Protein AF-A0A813FXG0-F1 (afdb_monomer_lite)

Foldseek 3Di:
DWDKQKWKAKFAPVQVVVCVVVQKDFQCLVPPGQWDWTARDPVVNLLVCLLALALQSLCLQPFKGKIKMKIKMDTPVLVVVCVVVVQWDADVVNPTITGGGMDRNDPPPDPPHHIDIDIDIDIRGRCHLVSSCCSHLNDFPDQFAQAPQPRDTGHTWGFDDVVVVRGTHGSVVVSVVSSVQHHNGSPDPDDPVPPPPPRPDDDDD

pLDDT: mean 87.37, std 15.87, range [34.59, 98.19]

Radius of gyration: 19.85 Å; chains: 1; bounding box: 45×32×69 Å

Sequence (205 aa):
MAEILHCYVALNQADAEFIDGSGVLDPQLFGSRCHVPLDQSPEAAIERSLHDKTTTAVQAATDTTNWRLLKVTLSSEQVSRAFQSGYLHWSSGMKNLEWWGKLQLRSEGAPGLLLTTEWIQHPLNALGLSAWGNSILGAVSNDSGTCGGCQEKAVPVWQSGAEFAKEEYCAKCWNQFFMQCSKRSLHENTWDGASAQAVSSEGGA

Organism: Polarella glacialis (NCBI:txid89957)

Structure (mmCIF, N/CA/C/O backbone):
data_AF-A0A813FXG0-F1
#
_entry.id   AF-A0A813FXG0-F1
#
loop_
_atom_site.group_PDB
_atom_site.id
_atom_site.type_symbol
_atom_site.label_atom_id
_atom_site.label_alt_id
_atom_site.label_comp_id
_atom_site.label_asym_id
_atom_site.label_entity_id
_atom_site.label_seq_id
_atom_site.pdbx_PDB_ins_code
_atom_site.Cartn_x
_atom_site.Cartn_y
_atom_site.Cartn_z
_atom_site.occupancy
_atom_site.B_iso_or_equiv
_atom_site.auth_seq_id
_atom_site.auth_comp_id
_atom_site.auth_asym_id
_atom_site.auth_atom_id
_atom_site.pdbx_PDB_model_num
ATOM 1 N N . MET A 1 1 ? -4.912 14.211 30.316 1.00 51.28 1 MET A N 1
ATOM 2 C CA . MET A 1 1 ? -5.465 14.211 28.945 1.00 51.28 1 MET A CA 1
ATOM 3 C C . MET A 1 1 ? -5.499 12.761 28.504 1.00 51.28 1 MET A C 1
ATOM 5 O O . MET A 1 1 ? -4.519 12.080 28.766 1.00 51.28 1 MET A O 1
ATOM 9 N N . ALA A 1 2 ? -6.616 12.257 27.977 1.00 59.25 2 ALA A N 1
ATOM 10 C CA . ALA A 1 2 ? -6.654 10.880 27.486 1.00 59.25 2 ALA A CA 1
ATOM 11 C C . ALA A 1 2 ? -5.820 10.803 26.201 1.00 59.25 2 ALA A C 1
ATOM 13 O O . ALA A 1 2 ? -6.067 11.576 25.277 1.00 59.25 2 ALA A O 1
ATOM 14 N N . GLU A 1 3 ? -4.820 9.927 26.164 1.00 85.00 3 GLU A N 1
ATOM 15 C CA . GLU A 1 3 ? -4.012 9.721 24.964 1.00 85.00 3 GLU A CA 1
ATOM 16 C C . GLU A 1 3 ? -4.811 8.883 23.966 1.00 85.00 3 GLU A C 1
ATOM 18 O O . GLU A 1 3 ? -5.335 7.815 24.299 1.00 85.00 3 GLU A O 1
ATOM 23 N N . ILE A 1 4 ? -4.938 9.398 22.747 1.00 93.62 4 ILE A N 1
ATOM 24 C CA . ILE A 1 4 ? -5.655 8.753 21.654 1.00 93.62 4 ILE A CA 1
ATOM 25 C C . ILE A 1 4 ? -4.623 8.286 20.635 1.00 93.62 4 ILE A C 1
ATOM 27 O O . ILE A 1 4 ? -3.757 9.056 20.222 1.00 93.62 4 ILE A O 1
ATOM 31 N N . LEU A 1 5 ? -4.738 7.030 20.222 1.00 94.19 5 LEU A N 1
ATOM 32 C CA . LEU A 1 5 ? -3.952 6.456 19.146 1.00 94.19 5 LEU A CA 1
ATOM 33 C C . LEU A 1 5 ? -4.762 6.512 17.848 1.00 94.19 5 LEU A C 1
ATOM 35 O O . LEU A 1 5 ? -5.887 6.011 17.789 1.00 94.19 5 LEU A O 1
ATOM 39 N N . HIS A 1 6 ? -4.172 7.104 16.812 1.00 95.88 6 HIS A N 1
ATOM 40 C CA . HIS A 1 6 ? -4.705 7.077 15.455 1.00 95.88 6 HIS A CA 1
ATOM 41 C C . HIS A 1 6 ? -3.878 6.128 14.596 1.00 95.88 6 HIS A C 1
ATOM 43 O O . HIS A 1 6 ? -2.653 6.231 14.550 1.00 95.88 6 HIS A O 1
ATOM 49 N N . CYS A 1 7 ? -4.570 5.229 13.908 1.00 96.81 7 CYS A N 1
ATOM 50 C CA . CYS A 1 7 ? -3.991 4.294 12.961 1.00 96.81 7 CYS A CA 1
ATOM 51 C C . CYS A 1 7 ? -4.695 4.411 11.611 1.00 96.81 7 CYS A C 1
ATOM 53 O O . CYS A 1 7 ? -5.868 4.780 11.557 1.00 96.81 7 CYS A O 1
ATOM 55 N N . TYR A 1 8 ? -3.996 4.072 10.535 1.00 97.81 8 TYR A N 1
ATOM 56 C CA . TYR A 1 8 ? -4.475 4.228 9.169 1.00 97.81 8 TYR A CA 1
ATOM 57 C C . TYR A 1 8 ? -4.228 2.959 8.358 1.00 97.81 8 TYR A C 1
ATOM 59 O O . TYR A 1 8 ? -3.210 2.289 8.526 1.00 97.81 8 TYR A O 1
ATOM 67 N N . VAL A 1 9 ? -5.161 2.665 7.456 1.00 97.56 9 VAL A N 1
ATOM 68 C CA . VAL A 1 9 ? -5.026 1.649 6.406 1.00 97.56 9 VAL A CA 1
ATOM 69 C C . VAL A 1 9 ? -5.414 2.298 5.087 1.00 97.56 9 VAL A C 1
ATOM 71 O O . VAL A 1 9 ? -6.508 2.852 4.996 1.00 97.56 9 VAL A O 1
ATOM 74 N N . ALA A 1 10 ? -4.549 2.252 4.075 1.00 97.75 10 ALA A N 1
ATOM 75 C CA . ALA A 1 10 ? -4.858 2.798 2.757 1.00 97.75 10 ALA A CA 1
ATOM 76 C C . ALA A 1 10 ? -5.351 1.702 1.817 1.00 97.75 10 ALA A C 1
ATOM 78 O O . ALA A 1 10 ? -4.762 0.628 1.719 1.00 97.75 10 ALA A O 1
ATOM 79 N N . LEU A 1 11 ? -6.447 1.975 1.124 1.00 97.00 11 LEU A N 1
ATOM 80 C CA . LEU A 1 11 ? -7.110 1.043 0.221 1.00 97.00 11 LEU A CA 1
ATOM 81 C C . LEU A 1 11 ? -7.514 1.786 -1.055 1.00 97.00 11 LEU A C 1
ATOM 83 O O . LEU A 1 11 ? -7.679 3.010 -1.050 1.00 97.00 11 LEU A O 1
ATOM 87 N N . ASN A 1 12 ? -7.706 1.055 -2.152 1.00 96.31 12 ASN A N 1
ATOM 88 C CA . ASN A 1 12 ? -8.404 1.616 -3.309 1.00 96.31 12 ASN A CA 1
ATOM 89 C C . ASN A 1 12 ? -9.918 1.726 -3.025 1.00 96.31 12 ASN A C 1
ATOM 91 O O . ASN A 1 12 ? -10.426 1.248 -2.007 1.00 96.31 12 ASN A O 1
ATOM 95 N N . GLN A 1 13 ? -10.648 2.370 -3.938 1.00 95.69 13 GLN A N 1
ATOM 96 C CA . GLN A 1 13 ? -12.088 2.592 -3.791 1.00 95.69 13 GLN A CA 1
ATOM 97 C C . GLN A 1 13 ? -12.887 1.285 -3.674 1.00 95.69 13 GLN A C 1
ATOM 99 O O . GLN A 1 13 ? -13.749 1.188 -2.804 1.00 95.69 13 GLN A O 1
ATOM 104 N N . ALA A 1 14 ? -12.590 0.290 -4.515 1.00 95.31 14 ALA A N 1
ATOM 105 C CA . ALA A 1 14 ? -13.335 -0.965 -4.554 1.00 95.31 14 ALA A CA 1
ATOM 106 C C . ALA A 1 14 ? -13.176 -1.762 -3.249 1.00 95.31 14 ALA A C 1
ATOM 108 O O . ALA A 1 14 ? -14.154 -2.271 -2.706 1.00 95.31 14 ALA A O 1
ATOM 109 N N . ASP A 1 15 ? -11.956 -1.837 -2.712 1.00 96.00 15 ASP A N 1
ATOM 110 C CA . ASP A 1 15 ? -11.692 -2.476 -1.422 1.00 96.00 15 ASP A CA 1
ATOM 111 C C . ASP A 1 15 ? -12.393 -1.747 -0.274 1.00 96.00 15 ASP A C 1
ATOM 113 O O . ASP A 1 15 ? -13.013 -2.387 0.574 1.00 96.00 15 ASP A O 1
ATOM 117 N N . ALA A 1 16 ? -12.350 -0.413 -0.256 1.00 96.56 16 ALA A N 1
ATOM 118 C CA . ALA A 1 16 ? -13.019 0.368 0.779 1.00 96.56 16 ALA A CA 1
ATOM 119 C C . ALA A 1 16 ? -14.543 0.171 0.773 1.00 96.56 16 ALA A C 1
ATOM 121 O 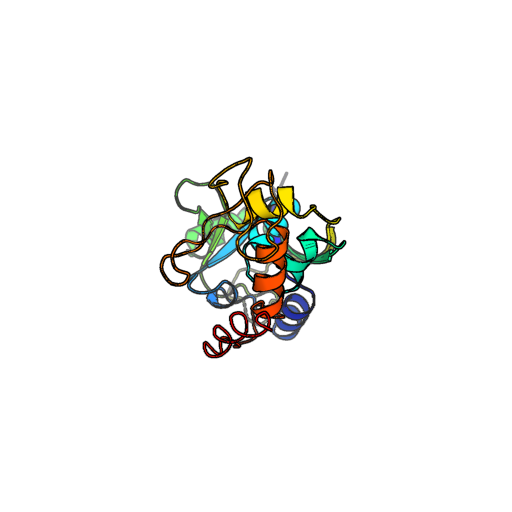O . ALA A 1 16 ? -15.137 0.032 1.838 1.00 96.56 16 ALA A O 1
ATOM 122 N N . GLU A 1 17 ? -15.174 0.113 -0.403 1.00 95.69 17 GLU A N 1
ATOM 123 C CA . GLU A 1 17 ? -16.609 -0.174 -0.535 1.00 95.69 17 GLU A CA 1
ATOM 124 C C . GLU A 1 17 ? -16.959 -1.592 -0.066 1.00 95.69 17 GLU A C 1
ATOM 126 O O . GLU A 1 17 ? -17.935 -1.779 0.662 1.00 95.69 17 GLU A O 1
ATOM 131 N N . PHE A 1 18 ? -16.142 -2.588 -0.421 1.00 95.06 18 PHE A N 1
ATOM 132 C CA . PHE A 1 18 ? -16.318 -3.969 0.035 1.00 95.06 18 PHE A CA 1
ATOM 133 C C . PHE A 1 18 ? -16.203 -4.092 1.566 1.00 95.06 18 PHE A C 1
ATOM 135 O O . PHE A 1 18 ? -17.028 -4.736 2.226 1.00 95.06 18 PHE A O 1
ATOM 142 N N . ILE A 1 19 ? -15.194 -3.445 2.150 1.00 95.19 19 ILE A N 1
ATOM 143 C CA . ILE A 1 19 ? -14.949 -3.451 3.595 1.00 95.19 19 ILE A CA 1
ATOM 144 C C . ILE A 1 19 ? -16.044 -2.680 4.337 1.00 95.19 19 ILE A C 1
ATOM 146 O O . ILE A 1 19 ? -16.527 -3.150 5.365 1.00 95.19 19 ILE A O 1
ATOM 150 N N . ASP A 1 20 ? -16.485 -1.532 3.818 1.00 93.88 20 ASP A N 1
ATOM 151 C CA . ASP A 1 20 ? -17.589 -0.784 4.420 1.00 93.88 20 ASP A CA 1
ATOM 152 C C . ASP A 1 20 ? -18.901 -1.579 4.356 1.00 93.88 20 ASP A C 1
ATOM 154 O O . ASP A 1 20 ? -19.617 -1.676 5.351 1.00 93.88 20 ASP A O 1
ATOM 158 N N . GLY A 1 21 ? -19.187 -2.240 3.232 1.00 92.50 21 GLY A N 1
ATOM 159 C CA . GLY A 1 21 ? -20.364 -3.097 3.087 1.00 92.50 21 GLY A CA 1
ATOM 160 C C . GLY A 1 21 ? -20.380 -4.275 4.067 1.00 92.50 21 GLY A C 1
ATOM 161 O O . GLY A 1 21 ? -21.417 -4.564 4.664 1.00 92.50 21 GLY A O 1
ATOM 162 N N . SER A 1 22 ? -19.234 -4.932 4.267 1.00 92.31 22 SER A N 1
ATOM 163 C CA . SER A 1 22 ? -19.109 -6.071 5.189 1.00 92.31 22 SER A CA 1
ATOM 164 C C . SER A 1 22 ? -18.964 -5.666 6.660 1.00 92.31 22 SER A C 1
ATOM 166 O O . SER A 1 22 ? -19.278 -6.460 7.546 1.00 92.31 22 SER A O 1
ATOM 168 N N . GLY A 1 23 ? -18.483 -4.451 6.938 1.00 92.75 23 GLY A N 1
ATOM 169 C CA . GLY A 1 23 ? -18.161 -3.980 8.285 1.00 92.75 23 GLY A CA 1
ATOM 170 C C . GLY A 1 23 ? -16.956 -4.682 8.920 1.00 92.75 23 GLY A C 1
ATOM 171 O O . GLY A 1 23 ? -16.749 -4.548 10.129 1.00 92.75 23 GLY A O 1
ATOM 172 N N . VAL A 1 24 ? -16.172 -5.434 8.141 1.00 92.81 24 VAL A N 1
ATOM 173 C CA . VAL A 1 24 ? -15.050 -6.241 8.631 1.00 92.81 24 VAL A CA 1
ATOM 174 C C . VAL A 1 24 ? -13.841 -6.068 7.726 1.00 92.81 24 VAL A C 1
ATOM 176 O O . VAL A 1 24 ? -13.912 -6.296 6.523 1.00 92.81 24 VAL A O 1
ATOM 179 N N . LEU A 1 25 ? -12.700 -5.741 8.327 1.00 94.25 25 LEU A N 1
ATOM 180 C CA . LEU A 1 25 ? -11.409 -5.763 7.655 1.00 94.25 25 LEU A CA 1
ATOM 181 C C . LEU A 1 25 ? -10.665 -7.055 8.024 1.00 94.25 25 LEU A C 1
ATOM 183 O O . LEU A 1 25 ? -10.200 -7.235 9.151 1.00 94.25 25 LEU A O 1
ATOM 187 N N . ASP A 1 26 ? -10.616 -7.987 7.072 1.00 93.12 26 ASP A N 1
ATOM 188 C CA . ASP A 1 26 ? -9.990 -9.300 7.238 1.00 93.12 26 ASP A CA 1
ATOM 189 C C . ASP A 1 26 ? -8.492 -9.241 6.878 1.00 93.12 26 ASP A C 1
ATOM 191 O O . ASP A 1 26 ? -8.161 -8.797 5.775 1.00 93.12 26 ASP A O 1
ATOM 195 N N . PRO A 1 27 ? -7.576 -9.709 7.750 1.00 93.19 27 PRO A N 1
ATOM 196 C CA . PRO A 1 27 ? -6.152 -9.821 7.437 1.00 93.19 27 PRO A CA 1
ATOM 197 C C . PRO A 1 27 ? -5.827 -10.507 6.110 1.00 93.19 27 PRO A C 1
ATOM 199 O O . PRO A 1 27 ? -4.844 -10.145 5.465 1.00 93.19 27 PRO A O 1
ATOM 202 N N . GLN A 1 28 ? -6.650 -11.474 5.689 1.00 91.44 28 GLN A N 1
ATOM 203 C CA . GLN A 1 28 ? -6.428 -12.231 4.454 1.00 91.44 28 GLN A CA 1
ATOM 204 C C . GLN A 1 28 ? -6.478 -11.360 3.189 1.00 91.44 28 GLN A C 1
ATOM 206 O O . GLN A 1 28 ? -5.944 -11.759 2.156 1.00 91.44 28 GLN A O 1
ATOM 211 N N . LEU A 1 29 ? -7.062 -10.157 3.261 1.00 90.25 29 LEU A N 1
ATOM 212 C CA . LEU A 1 29 ? -7.025 -9.192 2.157 1.00 90.25 29 LEU A CA 1
ATOM 213 C C . LEU A 1 29 ? -5.596 -8.730 1.842 1.00 90.25 29 LEU A C 1
ATOM 215 O O . LEU A 1 29 ? -5.282 -8.436 0.694 1.00 90.25 29 LEU A O 1
ATOM 219 N N . PHE A 1 30 ? -4.696 -8.737 2.826 1.00 89.62 30 PHE A N 1
ATOM 220 C CA . PHE A 1 30 ? -3.301 -8.323 2.657 1.00 89.62 30 PHE A CA 1
ATOM 221 C C . PHE A 1 30 ? -2.384 -9.501 2.274 1.00 89.62 30 PHE A C 1
ATOM 223 O O . PHE A 1 30 ? -1.199 -9.529 2.619 1.00 89.62 30 PHE A O 1
ATOM 230 N N . GLY A 1 31 ? -2.936 -10.498 1.574 1.00 83.88 31 GLY A N 1
ATOM 231 C CA . GLY A 1 31 ? -2.230 -11.687 1.101 1.00 83.88 31 GLY A CA 1
ATOM 232 C C . GLY A 1 31 ? -2.052 -12.744 2.191 1.00 83.88 31 GLY A C 1
ATOM 233 O O . GLY A 1 31 ? -2.969 -13.053 2.943 1.00 83.88 31 GLY A O 1
ATOM 234 N N . SER A 1 32 ? -0.854 -13.320 2.300 1.00 77.69 32 SER A N 1
ATOM 235 C CA . SER A 1 32 ? -0.545 -14.354 3.300 1.00 77.69 32 SER A CA 1
ATOM 236 C C . SER A 1 32 ? -0.345 -13.804 4.721 1.00 77.69 32 SER A C 1
ATOM 238 O O . SER A 1 32 ? 0.264 -14.473 5.557 1.00 77.69 32 SER A O 1
ATOM 240 N N . ARG A 1 33 ? -0.777 -12.567 4.995 1.00 81.94 33 ARG A N 1
ATOM 241 C CA . ARG A 1 33 ? -0.632 -11.938 6.310 1.00 81.94 33 ARG A CA 1
ATOM 242 C C . ARG A 1 33 ? -1.696 -12.460 7.270 1.00 81.94 33 ARG A C 1
ATOM 244 O O . ARG A 1 33 ? -2.837 -12.721 6.906 1.00 81.94 33 ARG A O 1
ATOM 251 N N . CYS A 1 34 ? -1.305 -12.580 8.531 1.00 88.25 34 CYS A N 1
ATOM 252 C CA . CYS A 1 34 ? -2.180 -12.935 9.649 1.00 88.25 34 CYS A CA 1
ATOM 253 C C . CYS A 1 34 ? -2.667 -11.709 10.441 1.00 88.25 34 CYS A C 1
ATOM 255 O O . CYS A 1 34 ? -3.364 -11.863 11.446 1.00 88.25 34 CYS A O 1
ATOM 257 N N . HIS A 1 35 ? -2.324 -10.500 9.986 1.00 93.62 35 HIS A N 1
ATOM 258 C CA . HIS A 1 35 ? -2.704 -9.236 10.609 1.00 93.62 35 HIS A CA 1
ATOM 259 C C . HIS A 1 35 ? -3.126 -8.170 9.585 1.00 93.62 35 HIS A C 1
ATOM 261 O O . HIS A 1 35 ? -2.706 -8.191 8.427 1.00 93.62 35 HIS A O 1
ATOM 267 N N . VAL A 1 36 ? -3.914 -7.202 10.051 1.00 95.19 36 VAL A N 1
ATOM 268 C CA . VAL A 1 36 ? -4.177 -5.923 9.388 1.00 95.19 36 VAL A CA 1
ATOM 269 C C . VAL A 1 36 ? -3.066 -4.940 9.787 1.00 95.19 36 VAL A C 1
ATOM 271 O O . VAL A 1 36 ? -2.838 -4.752 10.988 1.00 95.19 36 VAL A O 1
ATOM 274 N N . PRO A 1 37 ? -2.348 -4.320 8.834 1.00 95.06 37 PRO A N 1
ATOM 275 C CA . PRO A 1 37 ? -1.357 -3.299 9.158 1.00 95.06 37 PRO A CA 1
ATOM 276 C C . PRO A 1 37 ? -2.053 -2.037 9.679 1.00 95.06 37 PRO A C 1
ATOM 278 O O . PRO A 1 37 ? -3.046 -1.606 9.105 1.00 95.06 37 PRO A O 1
ATOM 281 N N . LEU A 1 38 ? -1.539 -1.451 10.758 1.00 96.31 38 LEU A N 1
ATOM 282 C CA . LEU A 1 38 ? -2.044 -0.215 11.351 1.00 96.31 38 LEU A CA 1
ATOM 283 C C . LEU A 1 38 ? -0.925 0.834 11.360 1.00 96.31 38 LEU A C 1
ATOM 285 O O . LEU A 1 38 ? -0.122 0.909 12.293 1.00 96.31 38 LEU A O 1
ATOM 289 N N . ASP A 1 39 ? -0.863 1.645 10.307 1.00 96.56 39 ASP A N 1
ATOM 290 C CA . ASP A 1 39 ? 0.175 2.664 10.149 1.00 96.56 39 ASP A CA 1
ATOM 291 C C . ASP A 1 39 ? -0.145 3.926 10.958 1.00 96.56 39 ASP A C 1
ATOM 293 O O . ASP A 1 39 ? -1.304 4.274 11.168 1.00 96.56 39 ASP A O 1
ATOM 297 N N . GLN A 1 40 ? 0.882 4.629 11.436 1.00 94.38 40 GLN A N 1
ATOM 298 C CA . GLN A 1 40 ? 0.710 5.787 12.328 1.00 94.38 40 GLN A CA 1
ATOM 299 C C . GLN A 1 40 ? 0.400 7.095 11.585 1.00 94.38 40 GLN A C 1
ATOM 301 O O . GLN A 1 40 ? 0.040 8.089 12.218 1.00 94.38 40 GLN A O 1
ATOM 306 N N . SER A 1 41 ? 0.517 7.109 10.254 1.00 95.81 41 SER A N 1
ATOM 307 C CA . SER A 1 41 ? 0.173 8.264 9.426 1.00 95.81 41 SER A CA 1
ATOM 308 C C . SER A 1 41 ? -0.515 7.852 8.116 1.00 95.81 41 SER A C 1
ATOM 310 O O . SER A 1 41 ? -0.318 6.725 7.647 1.00 95.81 41 SER A O 1
ATOM 312 N N . PRO A 1 42 ? -1.305 8.758 7.509 1.00 96.81 42 PRO A N 1
ATOM 313 C CA . PRO A 1 42 ? -1.853 8.594 6.163 1.00 96.81 42 PRO A CA 1
ATOM 314 C C . PRO A 1 42 ? -0.807 8.224 5.105 1.00 96.81 42 PRO A C 1
ATOM 316 O O . PRO A 1 42 ? -1.031 7.326 4.299 1.00 96.81 42 PRO A O 1
ATOM 319 N N . GLU A 1 43 ? 0.339 8.902 5.119 1.00 95.81 43 GLU A N 1
ATOM 320 C CA . GLU A 1 43 ? 1.400 8.763 4.120 1.00 95.81 43 GLU A CA 1
ATOM 321 C C . GLU A 1 43 ? 2.057 7.387 4.211 1.00 95.81 43 GLU A C 1
ATOM 323 O O . GLU A 1 43 ? 2.227 6.733 3.188 1.00 95.81 43 GLU A O 1
ATOM 328 N N . ALA A 1 44 ? 2.344 6.914 5.428 1.00 95.19 44 ALA A N 1
ATOM 329 C CA . ALA A 1 44 ? 2.897 5.580 5.652 1.00 95.19 44 ALA A CA 1
ATOM 330 C C . ALA A 1 44 ? 1.921 4.473 5.218 1.00 95.19 44 ALA A C 1
ATOM 332 O O . ALA A 1 44 ? 2.337 3.467 4.643 1.00 95.19 44 ALA A O 1
ATOM 333 N N . ALA A 1 45 ? 0.617 4.675 5.444 1.00 96.81 45 ALA A N 1
ATOM 334 C CA . ALA A 1 4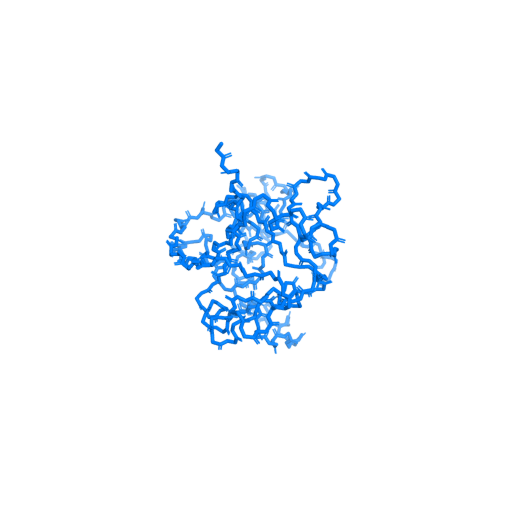5 ? -0.410 3.748 4.981 1.00 96.81 45 ALA A CA 1
ATOM 335 C C . ALA A 1 45 ? -0.449 3.674 3.448 1.00 96.81 45 ALA A C 1
ATOM 337 O O . ALA A 1 45 ? -0.485 2.583 2.886 1.00 96.81 45 ALA A O 1
ATOM 338 N N . ILE A 1 46 ? -0.408 4.825 2.766 1.00 96.75 46 ILE A N 1
ATOM 339 C CA . ILE A 1 46 ? -0.372 4.885 1.297 1.00 96.75 46 ILE A CA 1
ATOM 340 C C . ILE A 1 46 ? 0.910 4.247 0.769 1.00 96.75 46 ILE A C 1
ATOM 342 O O . ILE A 1 46 ? 0.836 3.412 -0.127 1.00 96.75 46 ILE A O 1
ATOM 346 N N . GLU A 1 47 ? 2.067 4.592 1.338 1.00 94.94 47 GLU A N 1
ATOM 347 C CA . GLU A 1 47 ? 3.360 4.021 0.955 1.00 94.94 47 GLU A CA 1
ATOM 348 C C . GLU A 1 47 ? 3.331 2.494 1.035 1.00 94.94 47 GLU A C 1
ATOM 350 O O . GLU A 1 47 ? 3.699 1.814 0.079 1.00 94.94 47 GLU A O 1
ATOM 355 N N . ARG A 1 48 ? 2.795 1.942 2.129 1.00 93.94 48 ARG A N 1
ATOM 356 C CA . ARG A 1 48 ? 2.606 0.498 2.270 1.00 93.94 48 ARG A CA 1
ATOM 357 C C . ARG A 1 48 ? 1.720 -0.069 1.166 1.00 93.94 48 ARG A C 1
ATOM 359 O O . ARG A 1 48 ? 2.083 -1.084 0.574 1.00 93.94 48 ARG A O 1
ATOM 366 N N . SER A 1 49 ? 0.584 0.562 0.891 1.00 94.94 49 SER A N 1
ATOM 367 C CA . SER A 1 49 ? -0.375 0.055 -0.091 1.00 94.94 49 SER A CA 1
ATOM 368 C C . SER A 1 49 ? 0.081 0.226 -1.541 1.00 94.94 49 SER A C 1
ATOM 370 O O . SER A 1 49 ? -0.441 -0.449 -2.423 1.00 94.94 49 SER A O 1
ATOM 372 N N . LEU A 1 50 ? 1.100 1.047 -1.821 1.00 95.00 50 LEU A N 1
ATOM 373 C CA . LEU A 1 50 ? 1.748 1.074 -3.138 1.00 95.00 50 LEU A CA 1
ATOM 374 C C . LEU A 1 50 ? 2.477 -0.242 -3.465 1.00 95.00 50 LEU A C 1
ATOM 376 O O . LEU A 1 50 ? 2.688 -0.553 -4.637 1.00 95.00 50 LEU A O 1
ATOM 380 N N . HIS A 1 51 ? 2.845 -1.030 -2.450 1.00 91.50 51 HIS A N 1
ATOM 381 C CA . HIS A 1 51 ? 3.429 -2.360 -2.646 1.00 91.50 51 HIS A CA 1
ATOM 382 C C . HIS A 1 51 ? 2.382 -3.444 -2.915 1.00 91.50 51 HIS A C 1
ATOM 384 O O . HIS A 1 51 ? 2.729 -4.542 -3.365 1.00 91.50 51 HIS A O 1
ATOM 390 N N . ASP A 1 52 ? 1.108 -3.153 -2.661 1.00 86.69 52 ASP A N 1
ATOM 391 C CA . ASP A 1 52 ? 0.027 -4.042 -3.041 1.00 86.69 52 ASP A CA 1
ATOM 392 C C . ASP A 1 52 ? -0.140 -3.928 -4.557 1.00 86.69 52 ASP A C 1
ATOM 394 O O . ASP A 1 52 ? -0.359 -2.838 -5.076 1.00 86.69 52 ASP A O 1
ATOM 398 N N . LYS A 1 53 ? -0.008 -5.036 -5.299 1.00 84.44 53 LYS A N 1
ATOM 399 C CA . LYS A 1 53 ? -0.030 -5.076 -6.781 1.00 84.44 53 LYS A CA 1
ATOM 400 C C . LYS A 1 53 ? -1.429 -4.807 -7.373 1.00 84.44 53 LYS A C 1
ATOM 402 O O . LYS A 1 53 ? -1.918 -5.557 -8.220 1.00 84.44 53 LYS A O 1
ATOM 407 N N . THR A 1 54 ? -2.095 -3.766 -6.891 1.00 92.88 54 THR A N 1
ATOM 408 C CA . THR A 1 54 ? -3.396 -3.289 -7.348 1.00 92.88 54 THR A CA 1
ATOM 409 C C . THR A 1 54 ? -3.231 -2.272 -8.471 1.00 92.88 54 THR A C 1
ATOM 411 O O . THR A 1 54 ? -2.206 -1.596 -8.566 1.00 92.88 54 THR A O 1
ATOM 414 N N . THR A 1 55 ? -4.245 -2.123 -9.319 1.00 94.38 55 THR A N 1
ATOM 415 C CA . THR A 1 55 ? -4.209 -1.159 -10.423 1.00 94.38 55 THR A CA 1
ATOM 416 C C . THR A 1 55 ? -3.989 0.264 -9.911 1.00 94.38 55 THR A C 1
ATOM 418 O O . THR A 1 55 ? -3.186 0.989 -10.483 1.00 94.38 55 THR A O 1
ATOM 421 N N . THR A 1 56 ? -4.613 0.650 -8.790 1.00 95.88 56 THR A N 1
ATOM 422 C CA . THR A 1 56 ? -4.407 1.971 -8.167 1.00 95.88 56 THR A CA 1
ATOM 423 C C . THR A 1 56 ? -2.952 2.196 -7.756 1.00 95.88 56 THR A C 1
ATOM 425 O O . THR A 1 56 ? -2.401 3.259 -8.027 1.00 95.88 56 THR A O 1
ATOM 428 N N . ALA A 1 57 ? -2.303 1.196 -7.156 1.00 95.19 57 ALA A N 1
ATOM 429 C CA . ALA A 1 57 ? -0.905 1.300 -6.749 1.00 95.19 57 ALA A CA 1
ATOM 430 C C . ALA A 1 57 ? 0.050 1.465 -7.940 1.00 95.19 57 ALA A C 1
ATOM 432 O O . ALA A 1 57 ? 0.974 2.276 -7.901 1.00 95.19 57 ALA A O 1
ATOM 433 N N . VAL A 1 58 ? -0.185 0.721 -9.023 1.00 96.12 58 VAL A N 1
ATOM 434 C CA . VAL A 1 58 ? 0.646 0.804 -10.231 1.00 96.12 58 VAL A CA 1
ATOM 435 C C . VAL A 1 58 ? 0.384 2.111 -10.991 1.00 96.12 58 VAL A C 1
ATOM 437 O O . VAL A 1 58 ? 1.325 2.757 -11.454 1.00 96.12 58 VAL A O 1
ATOM 440 N N . GLN A 1 59 ? -0.875 2.548 -11.060 1.00 97.00 59 GLN A N 1
ATOM 441 C CA . GLN A 1 59 ? -1.282 3.785 -11.728 1.00 97.00 59 GLN A CA 1
ATOM 442 C C . GLN A 1 59 ? -0.715 5.04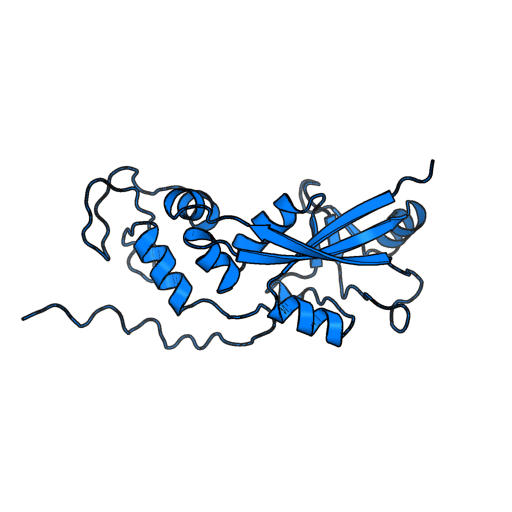5 -11.051 1.00 97.00 59 GLN A C 1
ATOM 444 O O . GLN A 1 59 ? -0.461 6.041 -11.729 1.00 97.00 59 GLN A O 1
ATOM 449 N N . ALA A 1 60 ? -0.431 4.995 -9.745 1.00 97.25 60 ALA A N 1
ATOM 450 C CA . ALA A 1 60 ? 0.187 6.101 -9.008 1.00 97.25 60 ALA A CA 1
ATOM 451 C C . ALA A 1 60 ? 1.550 6.538 -9.578 1.00 97.25 60 ALA A C 1
ATOM 453 O O . ALA A 1 60 ? 2.015 7.641 -9.294 1.00 97.25 60 ALA A O 1
ATOM 454 N N . ALA A 1 61 ? 2.202 5.707 -10.398 1.00 97.12 61 ALA A N 1
ATOM 455 C CA . ALA A 1 61 ? 3.432 6.084 -11.083 1.00 97.12 61 ALA A CA 1
ATOM 456 C C . ALA A 1 61 ? 3.226 7.195 -12.129 1.00 97.12 61 ALA A C 1
ATOM 458 O O . ALA A 1 61 ? 4.142 7.987 -12.358 1.00 97.12 61 ALA A O 1
ATOM 459 N N . THR A 1 62 ? 2.059 7.248 -12.777 1.00 97.69 62 THR A N 1
ATOM 460 C CA . THR A 1 62 ? 1.794 8.132 -13.926 1.00 97.69 62 THR A CA 1
ATOM 461 C C . THR A 1 62 ? 0.667 9.123 -13.688 1.00 97.69 62 THR A C 1
ATOM 463 O O . THR A 1 62 ? 0.746 10.234 -14.204 1.00 97.69 62 THR A O 1
ATOM 466 N N . ASP A 1 63 ? -0.334 8.758 -12.887 1.00 97.62 63 ASP A N 1
ATOM 467 C CA . ASP A 1 63 ? -1.521 9.580 -12.661 1.00 97.62 63 ASP A CA 1
ATOM 468 C C . ASP A 1 63 ? -1.718 9.901 -11.179 1.00 97.62 63 ASP A C 1
ATOM 470 O O . ASP A 1 63 ? -1.276 9.176 -10.285 1.00 97.62 63 ASP A O 1
ATOM 474 N N . THR A 1 64 ? -2.451 10.982 -10.916 1.00 97.50 64 THR A N 1
ATOM 475 C CA . THR A 1 64 ? -3.001 11.228 -9.583 1.00 97.50 64 THR A CA 1
ATOM 476 C C . THR A 1 64 ? -4.032 10.150 -9.256 1.00 97.50 64 THR A C 1
ATOM 478 O O . THR A 1 64 ? -4.977 9.925 -10.012 1.00 97.50 64 THR A O 1
ATOM 481 N N . THR A 1 65 ? -3.873 9.503 -8.107 1.00 97.25 65 THR A N 1
ATOM 482 C CA . THR A 1 65 ? -4.745 8.423 -7.632 1.00 97.25 65 THR A CA 1
ATOM 483 C C . THR A 1 65 ? -5.514 8.855 -6.393 1.00 97.25 65 THR A C 1
ATOM 485 O O . THR A 1 65 ? -5.057 9.705 -5.636 1.00 97.25 65 THR A O 1
ATOM 488 N N . ASN A 1 66 ? -6.701 8.288 -6.178 1.00 96.69 66 ASN A N 1
ATOM 489 C CA . ASN A 1 66 ? -7.512 8.572 -4.995 1.00 96.69 66 ASN A CA 1
ATOM 490 C C . ASN A 1 66 ? -7.522 7.357 -4.073 1.00 96.69 66 ASN A C 1
ATOM 492 O O . ASN A 1 66 ? -8.023 6.296 -4.446 1.00 96.69 66 ASN A O 1
ATOM 496 N N . TRP A 1 67 ? -6.997 7.540 -2.867 1.00 97.69 67 TRP A N 1
ATOM 497 C CA . TRP A 1 67 ? -6.945 6.516 -1.835 1.00 97.69 67 TRP A CA 1
ATOM 498 C C . TRP A 1 67 ? -8.067 6.710 -0.822 1.00 97.69 67 TRP A C 1
ATOM 500 O O . TRP A 1 67 ? -8.473 7.833 -0.504 1.00 97.69 67 TRP A O 1
ATOM 510 N N . ARG A 1 68 ? -8.564 5.592 -0.299 1.00 98.19 68 ARG A N 1
ATOM 511 C CA . ARG A 1 68 ? -9.521 5.538 0.802 1.00 98.19 68 ARG A CA 1
ATOM 512 C C . ARG A 1 68 ? -8.775 5.081 2.042 1.00 98.19 68 ARG A C 1
ATOM 514 O O . ARG A 1 68 ? -8.365 3.930 2.149 1.00 98.19 68 ARG A O 1
ATOM 521 N N . LEU A 1 69 ? -8.573 6.013 2.960 1.00 98.19 69 LEU A N 1
ATOM 522 C CA . LEU A 1 69 ? -7.923 5.765 4.234 1.00 98.19 69 LEU A CA 1
ATOM 523 C C . LEU A 1 69 ? -8.973 5.388 5.271 1.00 98.19 69 LEU A C 1
ATOM 525 O O . LEU A 1 69 ? -9.858 6.189 5.571 1.00 98.19 69 LEU A O 1
ATOM 529 N N . LEU A 1 70 ? -8.850 4.198 5.847 1.00 98.12 70 LEU A N 1
ATOM 530 C CA . LEU A 1 70 ? -9.563 3.833 7.061 1.00 98.12 70 LEU A CA 1
ATOM 531 C C . LEU A 1 70 ? -8.768 4.345 8.260 1.00 98.12 70 LEU A C 1
ATOM 533 O O . LEU A 1 70 ? -7.725 3.785 8.595 1.00 98.12 70 LEU A O 1
ATOM 537 N N . LYS A 1 71 ? -9.259 5.394 8.915 1.00 97.75 71 LYS A N 1
ATOM 538 C CA . LYS A 1 71 ? -8.723 5.870 10.189 1.00 97.75 71 LYS A CA 1
ATOM 539 C C . LYS A 1 71 ? -9.375 5.099 11.327 1.00 97.75 71 LYS A C 1
ATOM 541 O O . LYS A 1 71 ? -10.586 5.171 11.513 1.00 97.75 71 LYS A O 1
ATOM 546 N N . VAL A 1 72 ? -8.568 4.407 12.119 1.00 96.38 72 VAL A N 1
ATOM 547 C CA . VAL A 1 72 ? -8.976 3.696 13.334 1.00 96.38 72 VAL A CA 1
ATOM 548 C C . VAL A 1 72 ? -8.490 4.493 14.536 1.00 96.38 72 VAL A C 1
ATOM 550 O O . VAL A 1 72 ? -7.314 4.835 14.637 1.00 96.38 72 VAL A O 1
ATOM 553 N N . THR A 1 73 ? -9.400 4.815 15.447 1.00 95.50 73 THR A N 1
ATOM 554 C CA . THR A 1 73 ? -9.104 5.599 16.646 1.00 95.50 73 THR A CA 1
ATOM 555 C C . THR A 1 73 ? -9.322 4.749 17.890 1.00 95.50 73 THR A C 1
ATOM 557 O O . THR A 1 73 ? -10.422 4.237 18.105 1.00 95.50 73 THR A O 1
ATOM 560 N N . LEU A 1 74 ? -8.274 4.623 18.709 1.00 93.44 74 LEU A N 1
ATOM 561 C CA . LEU A 1 74 ? -8.288 3.873 19.963 1.00 93.44 74 LEU A CA 1
ATOM 562 C C . LEU A 1 74 ? -7.971 4.792 21.147 1.00 93.44 74 LEU A C 1
ATOM 564 O O . LEU A 1 74 ? -7.005 5.552 21.116 1.00 93.44 74 LEU A O 1
ATOM 568 N N . SER A 1 75 ? -8.749 4.695 22.223 1.00 93.19 75 SER A N 1
ATOM 569 C CA . SER A 1 75 ? -8.388 5.288 23.515 1.00 93.19 75 SER A CA 1
ATOM 570 C C . SER A 1 75 ? -7.266 4.493 24.194 1.00 93.19 75 SER A C 1
ATOM 572 O O . SER A 1 75 ? -7.063 3.315 23.897 1.00 93.19 75 SER A O 1
ATOM 574 N N . SER A 1 76 ? -6.566 5.085 25.166 1.00 92.81 76 SER A N 1
ATOM 575 C CA . SER A 1 76 ? -5.498 4.385 25.908 1.00 92.81 76 SER A CA 1
ATOM 576 C C . SER A 1 76 ? -5.982 3.087 26.576 1.00 92.81 76 SER A C 1
ATOM 578 O O . SER A 1 76 ? -5.253 2.093 26.634 1.00 92.81 76 SER A O 1
ATOM 580 N N . GLU A 1 77 ? -7.229 3.070 27.057 1.00 91.69 77 GLU A N 1
ATOM 581 C CA . GLU A 1 77 ? -7.855 1.872 27.624 1.00 91.69 77 GLU A CA 1
ATOM 582 C C . GLU A 1 77 ? -8.066 0.796 26.553 1.00 91.69 77 GLU A C 1
ATOM 584 O O . GLU A 1 77 ? -7.775 -0.377 26.785 1.00 91.69 77 GLU A O 1
ATOM 589 N N . GLN A 1 78 ? -8.522 1.190 25.362 1.00 91.88 78 GLN A N 1
ATOM 590 C CA . GLN A 1 78 ? -8.724 0.267 24.248 1.00 91.88 78 GLN A CA 1
ATOM 591 C C . GLN A 1 78 ? -7.408 -0.306 23.734 1.00 91.88 78 GLN A C 1
ATOM 593 O O . GLN A 1 78 ? -7.335 -1.507 23.495 1.00 91.88 78 GLN A O 1
ATOM 598 N N . VAL A 1 79 ? -6.364 0.519 23.627 1.00 93.06 79 VAL A N 1
ATOM 599 C CA . VAL A 1 79 ? -5.009 0.068 23.282 1.00 93.06 79 VAL A CA 1
ATOM 600 C C . VAL A 1 79 ? -4.536 -0.981 24.285 1.00 93.06 79 VAL A C 1
ATOM 602 O O . VAL A 1 79 ? -4.139 -2.078 23.897 1.00 93.06 79 VAL A O 1
ATOM 605 N N . SER A 1 80 ? -4.653 -0.683 25.581 1.00 92.38 80 SER A N 1
ATOM 606 C CA . SER A 1 80 ? -4.235 -1.594 26.652 1.00 92.38 80 SER A CA 1
ATOM 607 C C . SER A 1 80 ? -4.993 -2.925 26.599 1.00 92.38 80 SER A C 1
ATOM 609 O O . SER A 1 80 ? -4.378 -3.989 26.652 1.00 92.38 80 SER A O 1
ATOM 611 N N . ARG A 1 81 ? -6.322 -2.882 26.431 1.00 92.12 81 ARG A N 1
ATOM 612 C CA . ARG A 1 81 ? -7.161 -4.082 26.290 1.00 92.12 81 ARG A CA 1
ATOM 613 C C . ARG A 1 81 ? -6.833 -4.875 25.025 1.00 92.12 81 ARG A C 1
ATOM 615 O O . ARG A 1 81 ? -6.814 -6.103 25.081 1.00 92.12 81 ARG A O 1
ATO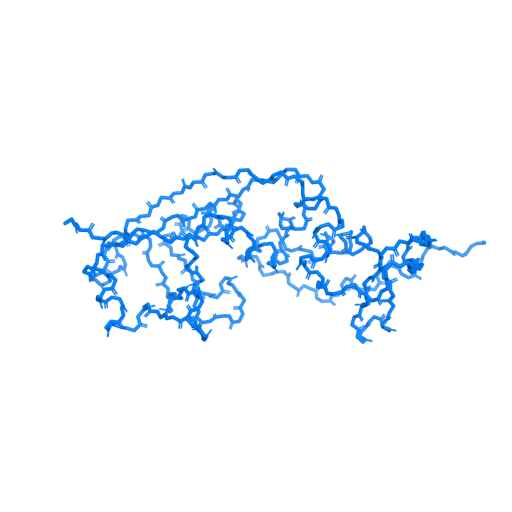M 622 N N . ALA A 1 82 ? -6.567 -4.204 23.905 1.00 92.56 82 ALA A N 1
ATOM 623 C CA . ALA A 1 82 ? -6.232 -4.853 22.642 1.00 92.56 82 ALA A CA 1
ATOM 624 C C . ALA A 1 82 ? -4.878 -5.578 22.719 1.00 92.56 82 ALA A C 1
ATOM 626 O O . ALA A 1 82 ? -4.786 -6.713 22.254 1.00 92.56 82 ALA A O 1
ATOM 627 N N . PHE A 1 83 ? -3.871 -4.989 23.377 1.00 93.81 83 PHE A N 1
ATOM 628 C CA . PHE A 1 83 ? -2.607 -5.672 23.677 1.00 93.81 83 PHE A CA 1
ATOM 629 C C . PHE A 1 83 ? -2.811 -6.863 24.623 1.00 93.81 83 PHE A C 1
ATOM 631 O O . PHE A 1 83 ? -2.347 -7.963 24.335 1.00 93.81 83 PHE A O 1
ATOM 638 N N . GLN A 1 84 ? -3.547 -6.683 25.728 1.00 93.38 84 GLN A N 1
ATOM 639 C CA . GLN A 1 84 ? -3.819 -7.761 26.694 1.00 93.38 84 GLN A CA 1
ATOM 640 C C . GLN A 1 84 ? -4.581 -8.940 26.076 1.00 93.38 84 GLN A C 1
ATOM 642 O O . GLN A 1 84 ? -4.340 -10.088 26.439 1.00 93.38 84 GLN A O 1
ATOM 647 N N . SER A 1 85 ? -5.488 -8.658 25.139 1.00 91.75 85 SER A N 1
ATOM 648 C CA . SER A 1 85 ? -6.293 -9.671 24.446 1.00 91.75 85 SER A CA 1
ATOM 649 C C . SER A 1 85 ? -5.568 -10.304 23.254 1.00 91.75 85 SER A C 1
ATOM 651 O O . SER A 1 85 ? -6.119 -11.195 22.615 1.00 91.75 85 SER A O 1
ATOM 653 N N . GLY A 1 86 ? -4.357 -9.841 22.927 1.00 92.62 86 GLY A N 1
ATOM 654 C CA . GLY A 1 86 ? -3.578 -10.339 21.797 1.00 92.62 86 GLY A CA 1
ATOM 655 C C . GLY A 1 86 ? -4.095 -9.911 20.421 1.00 92.62 86 GLY A C 1
ATOM 656 O O . GLY A 1 86 ? -3.707 -10.526 19.431 1.00 92.62 86 GLY A O 1
ATOM 657 N N . TYR A 1 87 ? -4.939 -8.877 20.339 1.00 93.12 87 TYR A N 1
ATOM 658 C CA . TYR A 1 87 ? -5.378 -8.300 19.064 1.00 93.12 87 TYR A CA 1
ATOM 659 C C . TYR A 1 87 ? -4.384 -7.277 18.530 1.00 93.12 87 TYR A C 1
ATOM 661 O O . TYR A 1 87 ? -4.155 -7.234 17.333 1.00 93.12 87 TYR A O 1
ATOM 669 N N . LEU A 1 88 ? -3.782 -6.458 19.389 1.00 95.12 88 LEU A N 1
ATOM 670 C CA . LEU A 1 88 ? -2.817 -5.446 18.967 1.00 95.12 88 LEU A CA 1
ATOM 671 C C . LEU A 1 88 ? -1.400 -5.910 19.292 1.00 95.12 88 LEU A C 1
ATOM 673 O O . LEU A 1 88 ? -1.131 -6.338 20.413 1.00 95.12 88 LEU A O 1
ATOM 677 N N . HIS A 1 89 ? -0.504 -5.807 18.316 1.00 95.44 89 HIS A N 1
ATOM 678 C CA . HIS A 1 89 ? 0.904 -6.172 18.446 1.00 95.44 89 HIS A CA 1
ATOM 679 C C . HIS A 1 89 ? 1.799 -5.125 17.800 1.00 95.44 89 HIS A C 1
ATOM 681 O O . HIS A 1 89 ? 1.383 -4.380 16.914 1.00 95.44 89 HIS A O 1
ATOM 687 N N . TRP A 1 90 ? 3.053 -5.101 18.235 1.00 93.81 90 TRP A N 1
ATOM 688 C CA . TRP A 1 90 ? 4.118 -4.448 17.489 1.00 93.81 90 TRP A CA 1
ATOM 689 C C . TRP A 1 90 ? 4.683 -5.422 16.462 1.00 93.81 90 TRP A C 1
ATOM 691 O O . TRP A 1 90 ? 4.940 -6.582 16.785 1.00 93.81 90 TRP A O 1
ATOM 701 N N . SER A 1 91 ? 4.947 -4.931 15.254 1.00 90.69 91 SER A N 1
ATOM 702 C CA . SER A 1 91 ? 5.705 -5.671 14.252 1.00 90.69 91 SER A CA 1
ATOM 703 C C . SER A 1 91 ? 7.082 -6.057 14.793 1.00 90.69 91 SER A C 1
ATOM 705 O O . SER A 1 91 ? 7.616 -5.419 15.710 1.00 90.69 91 SER A O 1
ATOM 707 N N . SER A 1 92 ? 7.732 -7.035 14.158 1.00 85.25 92 SER A N 1
ATOM 708 C CA . SER A 1 92 ? 9.144 -7.318 14.438 1.00 85.25 92 SER A CA 1
ATOM 709 C C . SER A 1 92 ? 9.976 -6.031 14.313 1.00 85.25 92 SER A C 1
ATOM 711 O O . SER A 1 92 ? 9.849 -5.284 13.337 1.00 85.25 92 SER A O 1
ATOM 713 N N . GLY A 1 93 ? 10.767 -5.721 15.343 1.00 85.50 93 GLY A N 1
ATOM 714 C CA . GLY A 1 93 ? 11.534 -4.474 15.434 1.00 85.50 93 GLY A CA 1
ATOM 715 C C . GLY A 1 93 ? 10.738 -3.228 15.846 1.00 85.50 93 GLY A C 1
ATOM 716 O O . GLY A 1 93 ? 11.274 -2.132 15.725 1.00 85.50 93 GLY A O 1
ATOM 717 N N . MET A 1 94 ? 9.494 -3.379 16.319 1.00 87.50 94 MET A N 1
ATOM 718 C CA . MET A 1 94 ? 8.647 -2.307 16.872 1.00 87.50 94 MET A CA 1
ATOM 719 C C . MET A 1 94 ? 8.437 -1.111 15.935 1.00 87.50 94 MET A C 1
ATOM 721 O O . MET A 1 94 ? 8.371 0.034 16.374 1.00 87.50 94 MET A O 1
ATOM 725 N N . LYS A 1 95 ? 8.350 -1.373 14.628 1.00 85.88 95 LYS A N 1
ATOM 726 C CA . LYS A 1 95 ? 8.216 -0.318 13.615 1.00 85.88 95 LYS A CA 1
ATOM 727 C C . LYS A 1 95 ? 6.766 0.065 13.357 1.00 85.88 95 LYS A C 1
ATOM 729 O O . LYS A 1 95 ? 6.478 1.238 13.177 1.00 85.88 95 LYS A O 1
ATOM 734 N N . ASN A 1 96 ? 5.873 -0.921 13.335 1.00 89.94 96 ASN A N 1
ATOM 735 C CA . ASN A 1 96 ? 4.471 -0.731 12.976 1.00 89.94 96 ASN A CA 1
ATOM 736 C C . ASN A 1 96 ? 3.561 -1.423 13.984 1.00 89.94 96 ASN A C 1
ATOM 738 O O . ASN A 1 96 ? 3.983 -2.362 14.662 1.00 89.94 96 ASN A O 1
ATOM 742 N N . LEU A 1 97 ? 2.311 -0.977 14.054 1.00 95.12 97 LEU A N 1
ATOM 743 C CA . LEU A 1 97 ? 1.272 -1.687 14.784 1.00 95.12 97 LEU A CA 1
ATOM 744 C C . LEU A 1 97 ? 0.567 -2.673 13.854 1.00 95.12 97 LEU A C 1
ATOM 746 O O . LEU A 1 97 ? 0.378 -2.420 12.665 1.00 95.12 97 LEU A O 1
ATOM 750 N N . GLU A 1 98 ? 0.177 -3.807 14.414 1.00 95.94 98 GLU A N 1
ATOM 751 C CA . GLU A 1 98 ? -0.460 -4.904 13.702 1.00 95.94 98 GLU A CA 1
ATOM 752 C C . GLU A 1 98 ? -1.704 -5.334 14.472 1.00 95.94 98 GLU A C 1
ATOM 754 O O . GLU A 1 98 ? -1.631 -5.629 15.668 1.00 95.94 98 GLU A O 1
ATOM 759 N N . TRP A 1 99 ? -2.845 -5.390 13.788 1.00 95.69 99 TRP A N 1
ATOM 760 C CA . TRP A 1 99 ? -4.068 -5.952 14.343 1.00 95.69 99 TRP A CA 1
ATOM 761 C C . TRP A 1 99 ? -4.244 -7.402 13.897 1.00 95.69 99 TRP A C 1
ATOM 763 O O . TRP A 1 99 ? -4.467 -7.684 12.723 1.00 95.69 99 TRP A O 1
ATOM 773 N N . TRP A 1 100 ? -4.145 -8.335 14.830 1.00 94.25 100 TRP A N 1
ATOM 774 C CA . TRP A 1 100 ? -4.203 -9.767 14.592 1.00 94.25 100 TRP A CA 1
ATOM 775 C C . TRP A 1 100 ? -5.645 -10.267 14.619 1.00 94.25 100 TRP A C 1
ATOM 777 O O . TRP A 1 100 ? -6.378 -10.052 15.579 1.00 94.25 100 TRP A O 1
ATOM 787 N N . GLY A 1 101 ? -6.054 -10.962 13.559 1.00 91.12 101 GLY A N 1
ATOM 788 C CA . GLY A 1 101 ? -7.443 -11.382 13.369 1.00 91.12 101 GLY A CA 1
ATOM 789 C C . GLY A 1 101 ? -8.320 -10.314 12.708 1.00 91.12 101 GLY A C 1
ATOM 790 O O . GLY A 1 101 ? -7.848 -9.272 12.261 1.00 91.12 101 GLY A O 1
ATOM 791 N N . LYS A 1 102 ? -9.620 -10.602 12.591 1.00 92.31 102 LYS A N 1
ATOM 792 C CA . LYS A 1 102 ? -10.565 -9.732 11.879 1.00 92.31 102 LYS A CA 1
ATOM 793 C C . LYS A 1 102 ? -10.804 -8.439 12.660 1.00 92.31 102 LYS A C 1
ATOM 795 O O . LYS A 1 102 ? -11.197 -8.485 13.826 1.00 92.31 102 LYS A O 1
ATOM 800 N N . LEU A 1 103 ? -10.603 -7.296 12.013 1.00 92.81 103 LEU A N 1
ATOM 801 C CA . LEU A 1 103 ? -10.892 -5.985 12.581 1.00 92.81 103 LEU A CA 1
ATOM 802 C C . LEU A 1 103 ? -12.361 -5.639 12.320 1.00 92.81 103 LEU A C 1
ATOM 804 O O . LEU A 1 103 ? -12.765 -5.371 11.189 1.00 92.81 103 LEU A O 1
ATOM 808 N N . GLN A 1 104 ? -13.168 -5.675 13.375 1.00 91.69 104 GLN A N 1
ATOM 809 C CA . GLN A 1 104 ? -14.590 -5.345 13.319 1.00 91.69 104 GLN A CA 1
ATOM 810 C C . GLN A 1 104 ? -14.763 -3.823 13.328 1.00 91.69 104 GLN A C 1
ATOM 812 O O . GLN A 1 104 ? -14.357 -3.157 14.279 1.00 91.69 104 GLN A O 1
ATOM 817 N N . LEU A 1 105 ? -15.364 -3.271 12.274 1.00 90.38 105 LEU A N 1
ATOM 818 C CA . LEU A 1 105 ? -15.564 -1.824 12.126 1.00 90.38 105 LEU A CA 1
ATOM 819 C C . LEU A 1 105 ? -16.880 -1.347 12.754 1.00 90.38 105 LEU A C 1
ATOM 821 O O . LEU A 1 105 ? -17.075 -0.147 12.939 1.00 90.38 105 LEU A O 1
ATOM 825 N N . ARG A 1 106 ? -17.785 -2.283 13.074 1.00 83.31 106 ARG A N 1
ATOM 826 C CA . ARG A 1 106 ? -19.119 -2.026 13.631 1.00 83.31 106 ARG A CA 1
ATOM 827 C C . ARG A 1 106 ? -19.320 -2.800 14.937 1.00 83.31 106 ARG A C 1
ATOM 829 O O . ARG A 1 106 ? -18.799 -3.899 15.119 1.00 83.31 106 ARG A O 1
ATOM 836 N N . SER A 1 107 ? -20.094 -2.215 15.849 1.00 64.62 107 SER A N 1
ATOM 837 C CA . SER A 1 107 ? -20.343 -2.714 17.211 1.00 64.62 107 SER A CA 1
ATOM 838 C C . SER A 1 107 ? -21.029 -4.080 17.276 1.00 64.62 107 SER A C 1
ATOM 840 O O . SER A 1 107 ? -20.893 -4.779 18.276 1.00 64.62 107 SER A O 1
ATOM 842 N N . GLU A 1 108 ? -21.760 -4.469 16.232 1.00 59.03 108 GLU A N 1
ATOM 843 C CA . GLU A 1 108 ? -22.628 -5.654 16.233 1.00 59.03 108 GLU A CA 1
ATOM 844 C C . GLU A 1 108 ? -21.855 -6.988 16.246 1.00 59.03 108 GLU A C 1
ATOM 846 O O . GLU A 1 108 ? -22.430 -8.019 16.587 1.00 59.03 108 GLU A O 1
ATOM 851 N N . GLY A 1 109 ? -20.549 -6.976 15.942 1.00 53.72 109 GLY A N 1
ATOM 852 C CA . GLY A 1 109 ? -19.702 -8.176 15.874 1.00 53.72 109 GLY A CA 1
ATOM 853 C C . GLY A 1 109 ? -18.425 -8.145 16.724 1.00 53.72 109 GLY A C 1
ATOM 854 O O . GLY A 1 109 ? -17.655 -9.103 16.680 1.00 53.72 109 GLY A O 1
ATOM 855 N N . ALA A 1 110 ? -18.170 -7.072 17.482 1.00 55.53 110 ALA A N 1
ATOM 856 C CA . ALA A 1 110 ? -16.913 -6.863 18.207 1.00 55.53 110 ALA A CA 1
ATOM 857 C C . ALA A 1 110 ? -17.076 -7.131 19.719 1.00 55.53 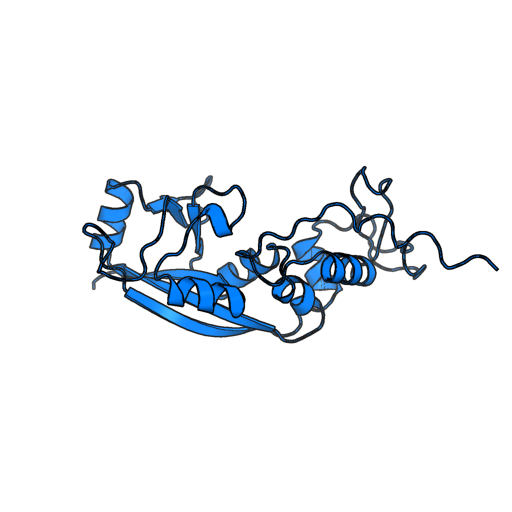110 ALA A C 1
ATOM 859 O O . ALA A 1 110 ? -17.550 -6.251 20.444 1.00 55.53 110 ALA A O 1
ATOM 860 N N . PRO A 1 111 ? -16.694 -8.309 20.250 1.00 53.78 111 PRO A N 1
ATOM 861 C CA . PRO A 1 111 ? -16.774 -8.564 21.685 1.00 53.78 111 PRO A CA 1
ATOM 862 C C . PRO A 1 111 ? -15.823 -7.634 22.459 1.00 53.78 111 PRO A C 1
ATOM 864 O O . PRO A 1 111 ? -14.614 -7.837 22.498 1.00 53.78 111 PRO A O 1
ATOM 867 N N . GLY A 1 112 ? -16.388 -6.605 23.097 1.00 62.69 112 GLY A N 1
ATOM 868 C CA . GLY A 1 112 ? -15.739 -5.826 24.158 1.00 62.69 112 GLY A CA 1
ATOM 869 C C . GLY A 1 112 ? -14.811 -4.680 23.735 1.00 62.69 112 GLY A C 1
ATOM 870 O O . GLY A 1 112 ? -14.288 -3.999 24.622 1.00 62.69 112 GLY A O 1
ATOM 871 N N . LEU A 1 113 ? -14.626 -4.421 22.433 1.00 75.00 113 LEU A N 1
ATOM 872 C CA . LEU A 1 113 ? -13.814 -3.304 21.936 1.00 75.00 113 LEU A CA 1
ATOM 873 C C . LEU A 1 113 ? -14.535 -2.545 20.810 1.00 75.00 113 LEU A C 1
ATOM 875 O O . LEU A 1 113 ? -14.498 -2.940 19.650 1.00 75.00 113 LEU A O 1
ATOM 879 N N . LEU A 1 114 ? -15.208 -1.448 21.161 1.00 81.44 114 LEU A N 1
ATOM 880 C CA . LEU A 1 114 ? -15.863 -0.578 20.184 1.00 81.44 114 LEU A CA 1
ATOM 881 C C . LEU A 1 114 ? -14.853 0.399 19.578 1.00 81.44 114 LEU A C 1
ATOM 883 O O . LEU A 1 114 ? -14.474 1.367 20.230 1.00 81.44 114 LEU A O 1
ATOM 887 N N . LEU A 1 115 ? -14.423 0.162 18.345 1.00 87.88 115 LEU A N 1
ATOM 888 C CA . LEU A 1 115 ? -13.490 1.049 17.654 1.00 87.88 115 LEU A CA 1
ATOM 889 C C . LEU A 1 115 ? -14.224 2.209 16.982 1.00 87.88 115 LEU A C 1
ATOM 891 O O . LEU A 1 115 ? -15.264 2.013 16.354 1.00 87.88 115 LEU A O 1
ATOM 895 N N . THR A 1 116 ? -13.654 3.410 17.067 1.00 91.81 116 THR A N 1
ATOM 896 C CA . THR A 1 116 ? -14.119 4.549 16.269 1.00 91.81 116 THR A CA 1
ATOM 897 C C . THR A 1 116 ? -13.395 4.524 14.933 1.00 91.81 116 THR A C 1
ATOM 899 O O . THR A 1 116 ? -12.162 4.573 14.902 1.00 91.81 116 THR A O 1
ATOM 902 N N . THR A 1 117 ? -14.149 4.453 13.839 1.00 94.25 117 THR A N 1
ATOM 903 C CA . THR A 1 117 ? -13.600 4.396 12.482 1.00 94.25 117 THR A CA 1
ATOM 904 C C . THR A 1 117 ? -14.140 5.526 11.613 1.00 94.25 117 THR A C 1
ATOM 906 O O . THR A 1 117 ? -15.269 5.980 11.789 1.00 94.25 117 THR A O 1
ATOM 909 N N . GLU A 1 118 ? -13.308 6.012 10.698 1.00 95.94 118 GLU A N 1
ATOM 910 C CA . GLU A 1 118 ? -13.638 7.096 9.773 1.00 95.94 118 GLU A CA 1
ATOM 911 C C . GLU A 1 118 ? -12.976 6.825 8.418 1.00 95.94 118 GLU A C 1
ATOM 913 O O . GLU A 1 118 ? -11.795 6.483 8.358 1.00 95.94 118 GLU A O 1
ATOM 918 N N . TRP A 1 119 ? -13.727 6.998 7.330 1.00 97.12 119 TRP A N 1
ATOM 919 C CA . TRP A 1 119 ? -13.189 6.930 5.973 1.00 97.12 119 TRP A CA 1
ATOM 920 C C . TRP A 1 119 ? -12.775 8.316 5.486 1.00 97.12 119 TRP A C 1
ATOM 922 O O . TRP A 1 119 ? -13.603 9.220 5.388 1.00 97.12 119 TRP A O 1
ATOM 932 N N . ILE A 1 120 ? -11.510 8.459 5.105 1.00 97.81 120 ILE A N 1
ATOM 933 C CA . ILE A 1 120 ? -10.933 9.699 4.582 1.0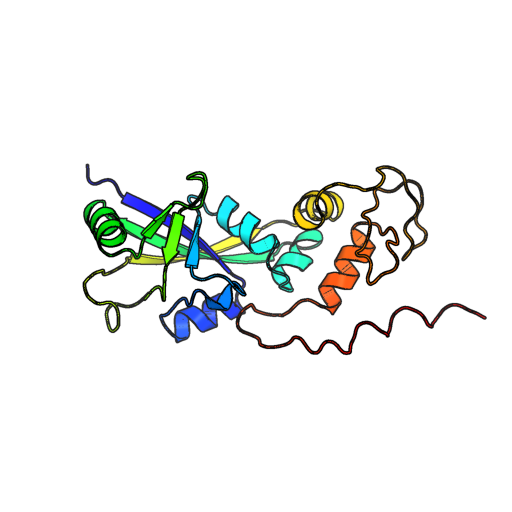0 97.81 120 ILE A CA 1
ATOM 934 C C . ILE A 1 120 ? -10.548 9.477 3.117 1.00 97.81 120 ILE A C 1
ATOM 936 O O . ILE A 1 120 ? -9.970 8.451 2.763 1.00 97.81 120 ILE A O 1
ATOM 940 N N . GLN A 1 121 ? -10.873 10.432 2.245 1.00 97.19 121 GLN A N 1
ATOM 941 C CA . GLN A 1 121 ? -10.345 10.451 0.878 1.00 97.19 121 GLN A CA 1
ATOM 942 C C . GLN A 1 121 ? -9.016 11.195 0.858 1.00 97.19 121 GLN A C 1
ATOM 944 O O . GLN A 1 121 ? -8.923 12.300 1.390 1.00 97.19 121 GLN A O 1
ATOM 949 N N . HIS A 1 122 ? -8.006 10.599 0.233 1.00 97.12 122 HIS A N 1
ATOM 950 C CA . HIS A 1 122 ? -6.683 11.194 0.134 1.00 97.12 122 HIS A CA 1
ATOM 951 C C . HIS A 1 122 ? -6.146 11.059 -1.297 1.00 97.12 122 HIS A C 1
ATOM 953 O O . HIS A 1 122 ? -5.851 9.941 -1.731 1.00 97.12 122 HIS A O 1
ATOM 959 N N . PRO A 1 123 ? -6.044 12.160 -2.061 1.00 96.88 123 PRO A N 1
ATOM 960 C CA . PRO A 1 123 ? -5.416 12.121 -3.370 1.00 96.88 123 PRO A CA 1
ATOM 961 C C . PRO A 1 123 ? -3.896 11.995 -3.218 1.00 96.88 123 PRO A C 1
ATOM 963 O O . PRO A 1 123 ? -3.279 12.718 -2.440 1.00 96.88 123 PRO A O 1
ATOM 966 N N . LEU A 1 124 ? -3.285 11.108 -3.996 1.00 96.69 124 LEU A N 1
ATOM 967 C CA . LEU A 1 124 ? -1.842 11.001 -4.160 1.00 96.69 124 LEU A CA 1
ATOM 968 C C . LEU A 1 124 ? -1.498 11.478 -5.568 1.00 96.69 124 LEU A C 1
ATOM 970 O O . LEU A 1 124 ? -1.941 10.878 -6.546 1.00 96.69 124 LEU A O 1
ATOM 974 N N . ASN A 1 125 ? -0.718 12.553 -5.677 1.00 97.19 125 ASN A N 1
ATOM 975 C CA . ASN A 1 125 ? -0.211 13.009 -6.971 1.00 97.19 125 ASN A CA 1
ATOM 976 C C . ASN A 1 125 ? 0.652 11.930 -7.631 1.00 97.19 125 ASN A C 1
ATOM 978 O O . ASN A 1 125 ? 1.282 11.134 -6.936 1.00 97.19 125 ASN A O 1
ATOM 982 N N . ALA A 1 126 ? 0.721 11.954 -8.963 1.00 97.19 126 ALA A N 1
ATOM 983 C CA . ALA A 1 126 ? 1.608 11.071 -9.709 1.00 97.19 126 ALA A CA 1
ATOM 984 C C . ALA A 1 126 ? 3.038 11.122 -9.140 1.00 97.19 126 ALA A C 1
ATOM 986 O O . ALA A 1 126 ? 3.645 12.191 -9.050 1.00 97.19 126 ALA A O 1
ATOM 987 N N . LEU A 1 127 ? 3.572 9.959 -8.768 1.00 96.38 127 LEU A N 1
ATOM 988 C CA . LEU A 1 127 ? 4.910 9.818 -8.188 1.00 96.38 127 LEU A CA 1
ATOM 989 C C . LEU A 1 127 ? 6.009 10.045 -9.230 1.00 96.38 127 LEU A C 1
ATOM 991 O O . LEU A 1 127 ? 7.120 10.459 -8.903 1.00 96.38 127 LEU A O 1
ATOM 995 N N . GLY A 1 128 ? 5.699 9.749 -10.492 1.00 96.94 128 GLY A N 1
ATOM 996 C CA . GLY A 1 128 ? 6.675 9.614 -11.559 1.00 96.94 128 GLY A CA 1
ATOM 997 C C . GLY A 1 128 ? 7.289 8.214 -11.584 1.00 96.94 128 GLY A C 1
ATOM 998 O O . GLY A 1 128 ? 7.568 7.601 -10.551 1.00 96.94 128 GLY A O 1
ATOM 999 N N . LEU A 1 129 ? 7.545 7.717 -12.795 1.00 95.38 129 LEU A N 1
ATOM 1000 C CA . LEU A 1 129 ? 8.031 6.355 -13.036 1.00 95.38 129 LEU A CA 1
ATOM 1001 C C . LEU A 1 129 ? 9.335 6.037 -12.295 1.00 95.38 129 LEU A C 1
ATOM 1003 O O . LEU A 1 129 ? 9.459 4.952 -11.740 1.00 95.38 129 LEU A O 1
ATOM 1007 N N . SER A 1 130 ? 10.294 6.965 -12.247 1.00 91.81 130 SER A N 1
ATOM 1008 C CA . SER A 1 130 ? 11.582 6.716 -11.586 1.00 91.81 130 SER A CA 1
ATOM 1009 C C . SER A 1 130 ? 11.449 6.587 -10.067 1.00 91.81 130 SER A C 1
ATOM 1011 O O . SER A 1 130 ? 12.019 5.671 -9.480 1.00 91.81 130 SER A O 1
ATOM 1013 N N . ALA A 1 131 ? 10.682 7.476 -9.425 1.00 92.94 131 ALA A N 1
ATOM 1014 C CA . ALA A 1 131 ? 10.460 7.423 -7.979 1.00 92.94 131 ALA A CA 1
ATOM 1015 C C . ALA A 1 131 ? 9.651 6.178 -7.592 1.00 92.94 131 ALA A C 1
ATOM 1017 O O . ALA A 1 131 ? 10.016 5.469 -6.655 1.00 92.94 131 ALA A O 1
ATOM 1018 N N . TRP A 1 132 ? 8.613 5.870 -8.373 1.00 94.81 132 TRP A N 1
ATOM 1019 C CA . TRP A 1 132 ? 7.854 4.632 -8.238 1.00 94.81 132 TRP A CA 1
ATOM 1020 C C . TRP A 1 132 ? 8.745 3.391 -8.401 1.00 94.81 132 TRP A C 1
ATOM 1022 O O . TRP A 1 132 ? 8.695 2.495 -7.565 1.00 94.81 132 TRP A O 1
ATOM 1032 N N . GLY A 1 133 ? 9.611 3.356 -9.420 1.00 92.50 133 GLY A N 1
ATOM 1033 C CA . GLY A 1 133 ? 10.531 2.242 -9.661 1.00 92.50 133 GLY A CA 1
ATOM 1034 C C . GLY A 1 133 ? 11.464 2.002 -8.475 1.00 92.50 133 GLY A C 1
ATOM 1035 O O . GLY A 1 133 ? 11.544 0.885 -7.976 1.00 92.50 133 GLY A O 1
ATOM 1036 N N . ASN A 1 134 ? 12.087 3.059 -7.950 1.00 91.38 134 ASN A N 1
ATOM 1037 C CA . ASN A 1 134 ? 12.961 2.965 -6.776 1.00 91.38 134 ASN A CA 1
ATOM 1038 C C . ASN A 1 134 ? 12.230 2.472 -5.517 1.00 91.38 134 ASN A C 1
ATOM 1040 O O . ASN A 1 134 ? 12.804 1.735 -4.719 1.00 91.38 134 ASN A O 1
ATOM 1044 N N . SER A 1 135 ? 10.974 2.883 -5.329 1.00 89.31 135 SER A N 1
ATOM 1045 C CA . SER A 1 135 ? 10.170 2.488 -4.170 1.00 89.31 135 SER A CA 1
ATOM 1046 C C . SER A 1 135 ? 9.691 1.036 -4.277 1.00 89.31 135 SER A C 1
ATOM 1048 O O . SER A 1 135 ? 9.846 0.264 -3.334 1.00 89.31 135 SER A O 1
ATOM 1050 N N . ILE A 1 136 ? 9.157 0.635 -5.434 1.00 91.00 136 ILE A N 1
ATOM 1051 C CA . ILE A 1 136 ? 8.430 -0.634 -5.591 1.00 91.00 136 ILE A CA 1
ATOM 1052 C C . ILE A 1 136 ? 9.316 -1.778 -6.075 1.00 91.00 136 ILE A C 1
ATOM 1054 O O . ILE A 1 136 ? 9.162 -2.909 -5.614 1.00 91.00 136 ILE A O 1
ATOM 1058 N N . LEU A 1 137 ? 10.242 -1.502 -6.994 1.00 89.56 137 LEU A N 1
ATOM 1059 C CA . LEU A 1 137 ? 11.163 -2.504 -7.542 1.00 89.56 137 LEU A CA 1
ATOM 1060 C C . LEU A 1 137 ? 12.433 -2.636 -6.688 1.00 89.56 137 LEU A C 1
ATOM 1062 O O . LEU A 1 137 ? 13.166 -3.614 -6.820 1.00 89.56 137 LEU A O 1
ATOM 1066 N N . GLY A 1 138 ? 12.681 -1.673 -5.796 1.00 86.94 138 GLY A N 1
ATOM 1067 C CA . GLY A 1 138 ? 13.855 -1.630 -4.936 1.00 86.94 138 GLY A CA 1
ATOM 1068 C C . GLY A 1 138 ? 15.091 -1.094 -5.660 1.00 86.94 138 GLY A C 1
ATOM 1069 O O . GLY A 1 138 ? 15.015 -0.145 -6.443 1.00 86.94 138 GLY A O 1
ATOM 1070 N N . ALA A 1 139 ? 16.251 -1.684 -5.361 1.00 83.56 139 ALA A N 1
ATOM 1071 C CA . ALA A 1 139 ? 17.530 -1.209 -5.874 1.00 83.56 139 ALA A CA 1
ATOM 1072 C C . ALA A 1 139 ? 17.625 -1.358 -7.399 1.00 83.56 139 ALA A C 1
ATOM 1074 O O . ALA A 1 139 ? 17.314 -2.408 -7.963 1.00 83.56 139 ALA A O 1
ATOM 1075 N N . VAL A 1 140 ? 18.097 -0.295 -8.046 1.00 85.06 140 VAL A N 1
ATOM 1076 C CA . VAL A 1 140 ? 18.421 -0.293 -9.472 1.00 85.06 140 VAL A CA 1
ATOM 1077 C C . VAL A 1 140 ? 19.566 -1.283 -9.716 1.00 85.06 140 VAL A C 1
ATOM 1079 O O . VAL A 1 140 ? 20.521 -1.339 -8.940 1.00 85.06 140 VAL A O 1
ATOM 1082 N N . SER A 1 141 ? 19.470 -2.070 -10.788 1.00 83.62 141 SER A N 1
ATOM 1083 C CA . SER A 1 141 ? 20.552 -2.970 -11.217 1.00 83.62 141 SER A CA 1
ATOM 1084 C C . SER A 1 141 ? 21.695 -2.167 -11.841 1.00 83.62 141 SER A C 1
ATOM 1086 O O . SER A 1 141 ? 22.867 -2.365 -11.524 1.00 83.62 141 SER A O 1
ATOM 1088 N N . ASN A 1 142 ? 21.335 -1.215 -12.706 1.00 88.06 142 ASN A N 1
ATOM 1089 C CA . ASN A 1 142 ? 22.258 -0.317 -13.381 1.00 88.06 142 ASN A CA 1
ATOM 1090 C C . ASN A 1 142 ? 21.594 1.048 -13.619 1.00 88.06 142 ASN A C 1
ATOM 1092 O O . ASN A 1 142 ? 20.538 1.130 -14.248 1.00 88.06 142 ASN A O 1
ATOM 1096 N N . ASP A 1 143 ? 22.228 2.120 -13.145 1.00 90.62 143 ASP A N 1
ATOM 1097 C CA . ASP A 1 143 ? 21.730 3.497 -13.277 1.00 90.62 143 ASP A CA 1
ATOM 1098 C C . ASP A 1 143 ? 21.753 4.023 -14.726 1.00 90.62 143 ASP A C 1
ATOM 1100 O O . ASP A 1 143 ? 21.123 5.035 -15.030 1.00 90.62 143 ASP A O 1
ATOM 1104 N N . SER A 1 144 ? 22.470 3.348 -15.632 1.00 93.50 144 SER A N 1
ATOM 1105 C CA . SER A 1 144 ? 22.604 3.722 -17.045 1.00 93.50 144 SER A CA 1
ATOM 1106 C C . SER A 1 144 ? 22.709 2.479 -17.940 1.00 93.50 144 SER A C 1
ATOM 1108 O O . SER A 1 144 ? 23.743 2.186 -18.546 1.00 93.50 144 SER A O 1
ATOM 1110 N N . GLY A 1 145 ? 21.624 1.706 -17.991 1.00 93.50 145 GLY A N 1
ATOM 1111 C CA . GLY A 1 145 ? 21.498 0.482 -18.781 1.00 93.50 145 GLY A CA 1
ATOM 1112 C C . GLY A 1 145 ? 20.788 0.671 -20.126 1.00 93.50 145 GLY A C 1
ATOM 1113 O O . GLY A 1 145 ? 20.520 1.788 -20.579 1.00 93.50 145 GLY A O 1
ATOM 1114 N N . THR A 1 146 ? 20.488 -0.455 -20.778 1.00 96.31 146 THR A N 1
ATOM 1115 C CA . THR A 1 146 ? 19.580 -0.525 -21.935 1.00 96.31 146 THR A CA 1
ATOM 1116 C C . THR A 1 146 ? 18.382 -1.381 -21.557 1.00 96.31 146 THR A C 1
ATOM 1118 O O . THR A 1 146 ? 18.552 -2.511 -21.113 1.00 96.31 146 THR A O 1
ATOM 1121 N N . CYS A 1 147 ? 17.174 -0.852 -21.722 1.00 96.31 147 CYS A N 1
ATOM 1122 C CA . CYS A 1 147 ? 15.953 -1.576 -21.388 1.00 96.31 147 CYS A CA 1
ATOM 1123 C C . CYS A 1 147 ? 15.691 -2.711 -22.390 1.00 96.31 147 CYS A C 1
ATOM 1125 O O . CYS A 1 147 ? 15.551 -2.449 -23.583 1.00 96.31 147 CYS A O 1
ATOM 1127 N N . GLY A 1 148 ? 15.528 -3.946 -21.914 1.00 94.31 148 GLY A N 1
ATOM 1128 C CA . GLY A 1 148 ? 15.188 -5.103 -22.750 1.00 94.31 148 GLY A CA 1
ATOM 1129 C C . GLY A 1 148 ? 13.832 -4.978 -23.453 1.00 94.31 148 GLY A C 1
ATOM 1130 O O . GLY A 1 148 ? 13.668 -5.462 -24.568 1.00 94.31 148 GLY A O 1
ATOM 1131 N N . GLY A 1 149 ? 12.882 -4.255 -22.849 1.00 94.31 149 GLY A N 1
ATOM 1132 C CA . GLY A 1 149 ? 11.528 -4.081 -23.384 1.00 94.31 149 GLY A CA 1
ATOM 1133 C C . GLY A 1 149 ? 11.424 -3.009 -24.473 1.00 94.31 149 GLY A C 1
ATOM 1134 O O . GLY A 1 149 ? 10.941 -3.283 -25.566 1.00 94.31 149 GLY A O 1
ATOM 1135 N N . CYS A 1 150 ? 11.868 -1.779 -24.191 1.00 96.19 150 CYS A N 1
ATOM 1136 C CA . CYS A 1 150 ? 11.726 -0.644 -25.118 1.00 96.19 150 CYS A CA 1
ATOM 1137 C C . CYS A 1 150 ? 13.016 -0.244 -25.850 1.00 96.19 150 CYS A C 1
ATOM 1139 O O . CYS A 1 150 ? 12.977 0.682 -26.656 1.00 96.19 150 CYS A O 1
ATOM 1141 N N . GLN A 1 151 ? 14.149 -0.897 -25.564 1.00 97.25 151 GLN A N 1
ATOM 1142 C CA . GLN A 1 151 ? 15.471 -0.609 -26.148 1.00 97.25 151 GLN A CA 1
ATOM 1143 C C . GLN A 1 151 ? 16.001 0.813 -25.885 1.00 97.25 151 GLN A C 1
ATOM 1145 O O . GLN A 1 151 ? 16.978 1.251 -26.498 1.00 97.25 151 GLN A O 1
ATOM 1150 N N . GLU A 1 152 ? 15.386 1.540 -24.949 1.00 96.19 152 GLU A N 1
ATOM 1151 C CA . GLU A 1 152 ? 15.867 2.842 -24.500 1.00 96.19 152 GLU A CA 1
ATOM 1152 C C . GLU A 1 152 ? 17.210 2.687 -23.779 1.00 96.19 152 GLU A C 1
ATOM 1154 O O . GLU A 1 152 ? 17.396 1.765 -22.980 1.00 96.19 152 GLU A O 1
ATOM 1159 N N . LYS A 1 153 ? 18.155 3.575 -24.095 1.00 96.50 153 LYS A N 1
ATOM 1160 C CA . LYS A 1 153 ? 19.546 3.523 -23.632 1.00 96.50 153 LYS A CA 1
ATOM 1161 C C . LYS A 1 153 ? 19.819 4.621 -22.616 1.00 96.50 153 LYS A C 1
ATOM 1163 O O . LYS A 1 153 ? 19.192 5.674 -22.673 1.00 96.50 153 LYS A O 1
ATOM 1168 N N . ALA A 1 154 ? 20.830 4.399 -21.778 1.00 94.62 154 ALA A N 1
ATOM 1169 C CA . ALA A 1 154 ? 21.272 5.336 -20.748 1.00 94.62 154 ALA A CA 1
ATOM 1170 C C . ALA A 1 154 ? 20.149 5.704 -19.761 1.00 94.62 154 ALA A C 1
ATOM 1172 O O . ALA A 1 154 ? 20.004 6.858 -19.361 1.00 94.62 154 ALA A O 1
ATOM 1173 N N . VAL A 1 155 ? 19.347 4.702 -19.391 1.00 95.25 155 VAL A N 1
ATOM 1174 C CA . VAL A 1 155 ? 18.260 4.828 -18.413 1.00 95.25 155 VAL A CA 1
ATOM 1175 C C . VAL A 1 155 ? 18.489 3.890 -17.228 1.00 95.25 155 VAL A C 1
ATOM 1177 O O . VAL A 1 155 ? 19.088 2.828 -17.416 1.00 95.25 155 VAL A O 1
ATOM 1180 N N . PRO A 1 156 ? 17.978 4.221 -16.030 1.00 95.81 156 PRO A N 1
ATOM 1181 C CA . PRO A 1 156 ? 17.943 3.283 -14.916 1.00 95.81 156 PRO A CA 1
ATOM 1182 C C . PRO A 1 156 ? 17.151 2.025 -15.275 1.00 95.81 156 PRO A C 1
ATOM 1184 O O . PRO A 1 156 ? 16.047 2.110 -15.832 1.00 95.81 156 PRO A O 1
ATOM 1187 N N . VAL A 1 157 ? 17.705 0.861 -14.943 1.00 96.38 157 VAL A N 1
ATOM 1188 C CA . VAL A 1 157 ? 17.079 -0.440 -15.192 1.00 96.38 157 VAL A CA 1
ATOM 1189 C C . VAL A 1 157 ? 17.066 -1.321 -13.945 1.00 96.38 157 VAL A C 1
ATOM 1191 O O . VAL A 1 157 ? 18.006 -1.342 -13.150 1.00 96.38 157 VAL A O 1
ATOM 1194 N N . TRP A 1 158 ? 15.991 -2.088 -13.798 1.00 96.06 158 TRP A N 1
ATOM 1195 C CA . TRP A 1 158 ? 15.786 -3.054 -12.726 1.00 96.06 158 TRP A CA 1
ATOM 1196 C C . TRP A 1 158 ? 15.774 -4.456 -13.309 1.00 96.06 158 TRP A C 1
ATOM 1198 O O . TRP A 1 158 ? 15.131 -4.709 -14.334 1.00 96.06 158 TRP A O 1
ATOM 1208 N N . GLN A 1 159 ? 16.483 -5.356 -12.637 1.00 94.56 159 GLN A N 1
ATOM 1209 C CA . GLN A 1 159 ? 16.603 -6.746 -13.040 1.00 94.56 159 GLN A CA 1
ATOM 1210 C C . GLN A 1 159 ? 15.353 -7.536 -12.643 1.00 94.56 159 GLN A C 1
ATOM 1212 O O . GLN A 1 159 ? 14.844 -7.421 -11.530 1.00 94.56 159 GLN A O 1
ATOM 1217 N N . SER A 1 160 ? 14.868 -8.351 -13.570 1.00 90.56 160 SER A N 1
ATOM 1218 C CA . SER A 1 160 ? 13.761 -9.277 -13.353 1.00 90.56 160 SER A CA 1
ATOM 1219 C C . SER A 1 160 ? 14.184 -10.541 -12.596 1.00 90.56 160 SER A C 1
ATOM 1221 O O . SER A 1 160 ? 15.369 -10.832 -12.411 1.00 90.56 160 SER A O 1
ATOM 1223 N N . GLY A 1 161 ? 13.190 -11.302 -12.135 1.00 85.69 161 GLY A N 1
ATOM 1224 C CA . GLY A 1 161 ? 13.402 -12.599 -11.500 1.00 85.69 161 GLY A CA 1
ATOM 1225 C C . GLY A 1 161 ? 13.993 -13.651 -12.447 1.00 85.69 161 GLY A C 1
ATOM 1226 O O . GLY A 1 161 ? 14.119 -13.457 -13.659 1.00 85.69 161 GLY A O 1
ATOM 1227 N N . ALA A 1 162 ? 14.358 -14.806 -11.888 1.00 83.94 162 ALA A N 1
ATOM 1228 C CA . ALA A 1 162 ? 14.925 -15.914 -12.661 1.00 83.94 162 ALA A CA 1
ATOM 1229 C C . ALA A 1 162 ? 13.939 -16.467 -13.705 1.00 83.94 162 ALA A C 1
ATOM 1231 O O . ALA A 1 162 ? 14.355 -16.932 -14.764 1.00 83.94 162 ALA A O 1
ATOM 1232 N N . GLU A 1 163 ? 12.642 -16.374 -13.421 1.00 83.00 163 GLU A N 1
ATOM 1233 C CA . GLU A 1 163 ? 11.540 -16.750 -14.301 1.00 83.00 163 GLU A CA 1
ATOM 1234 C C . GLU A 1 163 ? 11.469 -15.914 -15.592 1.00 83.00 163 GLU A C 1
ATOM 1236 O O . GLU A 1 163 ? 10.902 -16.374 -16.578 1.00 83.00 163 GLU A O 1
ATOM 1241 N N . PHE A 1 164 ? 12.106 -14.739 -15.615 1.00 82.00 164 PHE A N 1
ATOM 1242 C CA . PHE A 1 164 ? 12.228 -13.858 -16.784 1.00 82.00 164 PHE A CA 1
ATOM 1243 C C . PHE A 1 164 ? 13.690 -13.722 -17.238 1.00 82.00 164 PHE A C 1
ATOM 1245 O O . PHE A 1 164 ? 14.125 -12.666 -17.689 1.00 82.00 164 PHE A O 1
ATOM 1252 N N . ALA A 1 165 ? 14.482 -14.784 -17.056 1.00 87.44 165 ALA A N 1
ATOM 1253 C CA . ALA A 1 165 ? 15.884 -14.861 -17.471 1.00 87.44 165 ALA A CA 1
ATOM 1254 C C . ALA A 1 165 ? 16.796 -13.740 -16.926 1.00 87.44 165 ALA A C 1
ATOM 1256 O O . ALA A 1 165 ? 17.897 -13.542 -17.438 1.00 87.44 165 ALA A O 1
ATOM 1257 N N . LYS A 1 166 ? 16.384 -13.052 -15.849 1.00 88.88 166 LYS A N 1
ATOM 1258 C CA . LYS A 1 166 ? 17.111 -11.922 -15.252 1.00 88.88 166 LYS A CA 1
ATOM 1259 C C . LYS A 1 166 ? 17.374 -10.765 -16.224 1.00 88.88 166 LYS A C 1
ATOM 1261 O O . LYS A 1 166 ? 18.384 -10.067 -16.098 1.00 88.88 166 LYS A O 1
ATOM 1266 N N . GLU A 1 167 ? 16.472 -10.554 -17.178 1.00 92.31 167 GLU A N 1
ATOM 1267 C CA . GLU A 1 167 ? 16.506 -9.398 -18.074 1.00 92.31 167 GLU A CA 1
ATOM 1268 C C . GLU A 1 167 ? 16.305 -8.078 -17.315 1.00 92.31 167 GLU A C 1
ATOM 1270 O O . GLU A 1 167 ? 15.670 -8.044 -16.257 1.00 92.31 167 GLU A O 1
ATOM 1275 N N . GLU A 1 168 ? 16.851 -6.991 -17.861 1.00 95.38 168 GLU A N 1
ATOM 1276 C CA . GLU A 1 168 ? 16.804 -5.653 -17.274 1.00 95.38 168 GLU A CA 1
ATOM 1277 C C . GLU A 1 168 ? 15.775 -4.771 -17.991 1.00 95.38 168 GLU A C 1
ATOM 1279 O O . GLU A 1 168 ? 15.806 -4.628 -19.213 1.00 95.38 168 GLU A O 1
ATOM 1284 N N . TYR A 1 169 ? 14.886 -4.125 -17.235 1.00 95.94 169 TYR A N 1
ATOM 1285 C CA . TYR A 1 169 ? 13.849 -3.252 -17.789 1.00 95.94 169 TYR A CA 1
ATOM 1286 C C . TYR A 1 169 ? 13.826 -1.896 -17.086 1.00 95.94 169 TYR A C 1
ATOM 1288 O O . TYR A 1 169 ? 14.062 -1.799 -15.882 1.00 95.94 169 TYR A O 1
ATOM 1296 N N . CYS A 1 170 ? 13.508 -0.834 -17.826 1.00 96.81 170 CYS A N 1
ATOM 1297 C CA . CYS A 1 170 ? 13.280 0.484 -17.241 1.00 96.81 170 CYS A CA 1
ATOM 1298 C C . CYS A 1 170 ? 11.945 0.527 -16.479 1.00 96.81 170 CYS A C 1
ATOM 1300 O O . CYS A 1 170 ? 11.055 -0.306 -16.687 1.00 96.81 170 CYS A O 1
ATOM 1302 N N . ALA A 1 171 ? 11.769 1.546 -15.633 1.00 96.00 171 ALA A N 1
ATOM 1303 C CA . ALA A 1 171 ? 10.567 1.707 -14.813 1.00 96.00 171 ALA A CA 1
ATOM 1304 C C . ALA A 1 171 ? 9.273 1.741 -15.642 1.00 96.00 171 ALA A C 1
ATOM 1306 O O . ALA A 1 171 ? 8.254 1.212 -15.211 1.00 96.00 171 ALA A O 1
ATOM 1307 N N . LYS A 1 172 ? 9.309 2.315 -16.853 1.00 97.06 172 LYS A N 1
ATOM 1308 C CA . LYS A 1 172 ? 8.150 2.365 -17.756 1.00 97.06 172 LYS A CA 1
ATOM 1309 C C . LYS A 1 172 ? 7.684 0.970 -18.172 1.00 97.06 172 LYS A C 1
ATOM 1311 O O . LYS A 1 172 ? 6.493 0.685 -18.098 1.00 97.06 172 LYS A O 1
ATOM 1316 N N . CYS A 1 173 ? 8.608 0.109 -18.598 1.00 96.25 173 CYS A N 1
ATOM 1317 C CA . CYS A 1 173 ? 8.282 -1.255 -19.015 1.00 96.25 173 CYS A CA 1
ATOM 1318 C C . CYS A 1 173 ? 7.785 -2.093 -17.833 1.00 96.25 173 CYS A C 1
ATOM 1320 O O . CYS A 1 173 ? 6.788 -2.797 -17.969 1.00 96.25 173 CYS A O 1
ATOM 1322 N N . TRP A 1 174 ? 8.404 -1.945 -16.657 1.00 95.50 174 TRP A N 1
ATOM 1323 C CA . TRP A 1 174 ? 7.909 -2.573 -15.430 1.00 95.50 174 TRP A CA 1
ATOM 1324 C C . TRP A 1 174 ? 6.502 -2.117 -15.057 1.00 95.50 174 TRP A C 1
ATOM 1326 O O . TRP A 1 174 ? 5.654 -2.940 -14.722 1.00 95.50 174 TRP A O 1
ATOM 1336 N N . ASN A 1 175 ? 6.238 -0.814 -15.139 1.00 96.31 175 ASN A N 1
ATOM 1337 C CA . ASN A 1 175 ? 4.926 -0.261 -14.845 1.00 96.31 175 ASN A CA 1
ATOM 1338 C C . ASN A 1 175 ? 3.863 -0.801 -15.809 1.00 96.31 175 ASN A C 1
ATOM 1340 O O . ASN A 1 175 ? 2.823 -1.268 -15.362 1.00 96.31 175 ASN A O 1
ATOM 1344 N N . GLN A 1 176 ? 4.148 -0.833 -17.114 1.00 95.81 176 GLN A N 1
ATOM 1345 C CA . GLN A 1 176 ? 3.245 -1.412 -18.114 1.00 95.81 176 GLN A CA 1
ATOM 1346 C C . GLN A 1 176 ? 2.967 -2.897 -17.857 1.00 95.81 176 GLN A C 1
ATOM 1348 O O . GLN A 1 176 ? 1.812 -3.318 -17.904 1.00 95.81 176 GLN A O 1
ATOM 1353 N N . PHE A 1 177 ? 4.004 -3.675 -17.541 1.00 93.62 177 PHE A N 1
ATOM 1354 C CA . PHE A 1 177 ? 3.858 -5.081 -17.178 1.00 93.62 177 PHE A CA 1
ATOM 1355 C C . PHE A 1 177 ? 2.969 -5.250 -15.937 1.00 93.62 177 PHE A C 1
ATOM 1357 O O . PHE A 1 177 ? 1.993 -5.999 -15.961 1.00 93.62 177 PHE A O 1
ATOM 1364 N N . PHE A 1 178 ? 3.233 -4.500 -14.863 1.00 93.44 178 PHE A N 1
ATOM 1365 C CA . PHE A 1 178 ? 2.406 -4.571 -13.662 1.00 93.44 178 PHE A CA 1
ATOM 1366 C C . PHE A 1 178 ? 0.993 -4.044 -13.871 1.00 93.44 178 PHE A C 1
ATOM 1368 O O . PHE A 1 178 ? 0.088 -4.585 -13.253 1.00 93.44 178 PHE A O 1
ATOM 1375 N N . MET A 1 179 ? 0.753 -3.080 -14.762 1.00 93.88 179 MET A N 1
ATOM 1376 C CA . MET A 1 179 ? -0.611 -2.660 -15.096 1.00 93.88 179 MET A CA 1
ATOM 1377 C C . MET A 1 179 ? -1.416 -3.829 -15.672 1.00 93.88 179 MET A C 1
ATOM 1379 O O . MET A 1 179 ? -2.556 -4.037 -15.264 1.00 93.88 179 MET A O 1
ATOM 1383 N N . GLN A 1 180 ? -0.811 -4.632 -16.553 1.00 91.69 180 GLN A N 1
ATOM 1384 C CA . GLN A 1 180 ? -1.456 -5.798 -17.169 1.00 91.69 180 GLN A CA 1
ATOM 1385 C C . GLN A 1 180 ? -1.697 -6.946 -16.182 1.00 91.69 180 GLN A C 1
ATOM 1387 O O . GLN A 1 180 ? -2.664 -7.690 -16.332 1.00 91.69 180 GLN A O 1
ATOM 1392 N N . CYS A 1 181 ? -0.831 -7.097 -15.178 1.00 88.94 181 CYS A N 1
ATOM 1393 C CA . CYS A 1 181 ? -0.931 -8.166 -14.180 1.00 88.94 181 CYS A CA 1
ATOM 1394 C C . CYS A 1 181 ? -1.568 -7.724 -12.853 1.00 88.94 181 CYS A C 1
ATOM 1396 O O . CYS A 1 181 ? -1.727 -8.548 -11.951 1.00 88.94 181 CYS A O 1
ATOM 1398 N N . SER A 1 182 ? -1.885 -6.437 -12.699 1.00 90.31 182 SER A N 1
ATOM 1399 C CA . SER A 1 182 ? -2.459 -5.899 -11.468 1.00 90.31 182 SER A CA 1
ATOM 1400 C C . SER A 1 182 ? -3.895 -6.366 -11.274 1.00 90.31 182 SER A C 1
ATOM 1402 O O . SER A 1 182 ? -4.663 -6.514 -12.225 1.00 90.31 182 SER A O 1
ATOM 1404 N N . LYS A 1 183 ? -4.270 -6.564 -10.014 1.00 89.94 183 LYS A N 1
ATOM 1405 C CA . LYS A 1 183 ? -5.666 -6.795 -9.637 1.00 89.94 183 LYS A CA 1
ATOM 1406 C C . LYS A 1 183 ? -6.378 -5.459 -9.487 1.00 89.94 183 LYS A C 1
ATOM 1408 O O . LYS A 1 183 ? -5.749 -4.481 -9.085 1.00 89.94 183 LYS A O 1
ATOM 1413 N N . ARG A 1 184 ? -7.688 -5.395 -9.727 1.00 89.69 184 ARG A N 1
ATOM 1414 C CA . ARG A 1 184 ? -8.420 -4.138 -9.486 1.00 89.69 184 ARG A CA 1
ATOM 1415 C C . ARG A 1 184 ? -8.553 -3.852 -7.997 1.00 89.69 184 ARG A C 1
ATOM 1417 O O . ARG A 1 184 ? -8.535 -2.690 -7.604 1.00 89.69 184 ARG A O 1
ATOM 1424 N N . SER A 1 185 ? -8.649 -4.906 -7.194 1.00 89.81 185 SER A N 1
ATOM 1425 C CA . SER A 1 185 ? -8.808 -4.837 -5.748 1.00 89.81 185 SER A CA 1
ATOM 1426 C C . SER A 1 185 ? -8.057 -5.974 -5.045 1.00 89.81 185 SER A C 1
ATOM 1428 O O . SER A 1 185 ? -7.670 -6.969 -5.666 1.00 89.81 185 SER A O 1
ATOM 1430 N N . LEU A 1 186 ? -7.830 -5.826 -3.742 1.00 89.12 186 LEU A N 1
ATOM 1431 C CA . LEU A 1 186 ? -7.264 -6.866 -2.885 1.00 89.12 186 LEU A CA 1
ATOM 1432 C C . LEU A 1 186 ? -8.235 -8.035 -2.690 1.00 89.12 186 LEU A C 1
ATOM 1434 O O . LEU A 1 186 ? -7.803 -9.186 -2.618 1.00 89.12 186 LEU A O 1
ATOM 1438 N N . HIS A 1 187 ? -9.539 -7.750 -2.626 1.00 85.88 187 HIS A N 1
ATOM 1439 C CA . HIS A 1 187 ? -10.576 -8.768 -2.425 1.00 85.88 187 HIS A CA 1
ATOM 1440 C C . HIS A 1 187 ? -10.910 -9.586 -3.686 1.00 85.88 187 HIS A C 1
ATOM 1442 O O . HIS A 1 187 ? -11.597 -10.605 -3.591 1.00 85.88 187 HIS A O 1
ATOM 1448 N N . GLU A 1 188 ? -10.433 -9.184 -4.868 1.00 85.00 188 GLU A N 1
ATOM 1449 C CA . GLU A 1 188 ? -10.600 -9.951 -6.102 1.00 85.00 188 GLU A CA 1
ATOM 1450 C C . GLU A 1 188 ? -9.603 -11.128 -6.186 1.00 85.00 188 GLU A C 1
ATOM 1452 O O . GLU A 1 188 ? -8.373 -10.985 -6.242 1.00 85.00 188 GLU A O 1
ATOM 1457 N N . ASN A 1 189 ? -10.149 -12.344 -6.255 1.00 60.09 189 ASN A N 1
ATOM 1458 C CA . ASN A 1 189 ? -9.394 -13.560 -6.550 1.00 60.09 189 ASN A CA 1
ATOM 1459 C C . ASN A 1 189 ? -9.140 -13.678 -8.058 1.00 60.09 189 ASN A C 1
ATOM 1461 O O . ASN A 1 189 ? -9.764 -14.486 -8.735 1.00 60.09 189 ASN A O 1
ATOM 1465 N N . THR A 1 190 ? -8.208 -12.895 -8.593 1.00 49.12 190 THR A N 1
ATOM 1466 C CA . THR A 1 190 ? -7.713 -13.092 -9.963 1.00 49.12 190 THR A CA 1
ATOM 1467 C C . THR A 1 190 ? -6.200 -13.226 -9.946 1.00 49.12 190 THR A C 1
ATOM 1469 O O . THR A 1 190 ? -5.461 -12.254 -10.089 1.00 49.12 190 THR A O 1
ATOM 1472 N N . TRP A 1 191 ? -5.722 -14.448 -9.723 1.00 46.25 191 TRP A N 1
ATOM 1473 C CA . TRP A 1 191 ? -4.438 -14.871 -10.274 1.00 46.25 191 TRP A CA 1
ATOM 1474 C C . TRP A 1 191 ? -4.730 -16.030 -11.224 1.00 46.25 191 TRP A C 1
ATOM 1476 O O . TRP A 1 191 ? -4.663 -17.191 -10.834 1.00 46.25 191 TRP A O 1
ATOM 1486 N N . ASP A 1 192 ? -5.034 -15.710 -12.480 1.00 42.81 192 ASP A N 1
ATOM 1487 C CA . ASP A 1 192 ? -4.937 -16.676 -13.571 1.00 42.81 192 ASP A CA 1
ATOM 1488 C C . ASP A 1 192 ? -3.502 -16.604 -14.096 1.00 42.81 192 ASP A C 1
ATOM 1490 O O . ASP A 1 192 ? -3.128 -15.693 -14.831 1.00 42.81 192 ASP A O 1
ATOM 1494 N N . GLY A 1 193 ? -2.652 -17.542 -13.675 1.00 43.84 193 GLY A N 1
ATOM 1495 C CA . GLY A 1 193 ? -1.216 -17.570 -13.993 1.00 43.84 193 GLY A CA 1
ATOM 1496 C C . GLY A 1 193 ? -0.885 -17.832 -15.468 1.00 43.84 193 GLY A C 1
ATOM 1497 O O . GLY A 1 193 ? 0.234 -18.227 -15.774 1.00 43.84 193 GLY A O 1
ATOM 1498 N N . ALA A 1 194 ? -1.847 -17.651 -16.374 1.00 37.72 194 ALA A N 1
ATOM 1499 C CA . ALA A 1 194 ? -1.769 -18.026 -17.780 1.00 37.72 194 ALA A CA 1
ATOM 1500 C C . ALA A 1 194 ? -1.334 -16.880 -18.718 1.00 37.72 194 ALA A C 1
ATOM 1502 O O . ALA A 1 194 ? -0.973 -17.143 -19.861 1.00 37.72 194 ALA A O 1
ATOM 1503 N N . SER A 1 195 ? -1.318 -15.621 -18.268 1.00 41.81 195 SER A N 1
ATOM 1504 C CA . SER A 1 195 ? -1.120 -14.471 -19.174 1.00 41.81 195 SER A CA 1
ATOM 1505 C C . SER A 1 195 ? 0.342 -14.063 -19.418 1.00 41.81 195 SER A C 1
ATOM 1507 O O . SER A 1 195 ? 0.596 -13.143 -20.190 1.00 41.81 195 SER A O 1
ATOM 1509 N N . ALA A 1 196 ? 1.325 -14.740 -18.816 1.00 44.19 196 ALA A N 1
ATOM 1510 C CA . ALA A 1 196 ? 2.741 -14.360 -18.921 1.00 44.19 196 ALA A CA 1
ATOM 1511 C C . ALA A 1 196 ? 3.415 -14.703 -20.274 1.00 44.19 196 ALA A C 1
ATOM 1513 O O . ALA A 1 196 ? 4.602 -14.440 -20.437 1.00 44.19 196 ALA A O 1
ATOM 1514 N N . GLN A 1 197 ? 2.701 -15.278 -21.250 1.00 41.16 197 GLN A N 1
ATOM 1515 C CA . GLN A 1 197 ? 3.285 -15.722 -22.531 1.00 41.16 197 GLN A CA 1
ATOM 1516 C C . GLN A 1 197 ? 3.083 -14.766 -23.722 1.00 41.16 197 GLN A C 1
ATOM 1518 O O . GLN A 1 197 ? 3.534 -15.077 -24.820 1.00 41.16 197 GLN A O 1
ATOM 1523 N N . ALA A 1 198 ? 2.442 -13.606 -23.556 1.00 38.34 198 ALA A N 1
ATOM 1524 C CA . ALA A 1 198 ? 1.993 -12.819 -24.713 1.00 38.34 198 ALA A CA 1
ATOM 1525 C C . ALA A 1 198 ? 2.961 -11.735 -25.241 1.00 38.34 198 ALA A C 1
ATOM 1527 O O . ALA A 1 198 ? 2.636 -11.099 -26.237 1.00 38.34 198 ALA A O 1
ATOM 1528 N N . VAL A 1 199 ? 4.131 -11.492 -24.634 1.00 43.62 199 VAL A N 1
ATOM 1529 C CA . VAL A 1 199 ? 4.961 -10.312 -24.997 1.00 43.62 199 VAL A CA 1
ATOM 1530 C C . VAL A 1 199 ? 6.167 -10.640 -25.901 1.00 43.62 199 VAL A C 1
ATOM 1532 O O . VAL A 1 199 ? 6.888 -9.743 -26.320 1.00 43.62 199 VAL A O 1
ATOM 1535 N N . SER A 1 200 ? 6.387 -11.901 -26.284 1.00 40.06 200 SER A N 1
ATOM 1536 C CA . SER A 1 200 ? 7.606 -12.299 -27.020 1.00 40.06 200 SER A CA 1
ATOM 1537 C C . SER A 1 200 ? 7.433 -12.493 -28.533 1.00 40.06 200 SER A C 1
ATOM 1539 O O . SER A 1 200 ? 8.345 -13.015 -29.171 1.00 40.06 200 SER A O 1
ATOM 1541 N N . SER A 1 201 ? 6.304 -12.113 -29.142 1.00 40.00 201 SER A N 1
ATOM 1542 C CA . SER A 1 201 ? 6.033 -12.504 -30.536 1.00 40.00 201 SER A CA 1
ATOM 1543 C C . SER A 1 201 ? 5.327 -11.472 -31.415 1.00 40.00 201 SER A C 1
ATOM 1545 O O . SER A 1 201 ? 4.416 -11.859 -32.128 1.00 40.00 201 SER A O 1
ATOM 1547 N N . GLU A 1 202 ? 5.757 -10.207 -31.453 1.00 40.44 202 GLU A N 1
ATOM 1548 C CA . GLU A 1 202 ? 5.466 -9.318 -32.598 1.00 40.44 202 GLU A CA 1
ATOM 1549 C C . GLU A 1 202 ? 6.631 -8.338 -32.821 1.00 40.44 202 GLU A C 1
ATOM 1551 O O . GLU A 1 202 ? 6.719 -7.289 -32.191 1.00 40.44 202 GLU A O 1
ATOM 1556 N N . GLY A 1 203 ? 7.572 -8.699 -33.700 1.00 38.34 203 GLY A N 1
ATOM 1557 C CA . GLY A 1 203 ? 8.723 -7.844 -34.011 1.00 38.34 203 GLY A CA 1
ATOM 1558 C C . GLY A 1 203 ? 9.810 -8.521 -34.839 1.00 38.34 203 GLY A C 1
ATOM 1559 O O . GLY A 1 203 ? 10.983 -8.432 -34.497 1.00 38.34 203 GLY A O 1
ATOM 1560 N N . GLY A 1 204 ? 9.431 -9.233 -35.901 1.00 34.59 204 GLY A N 1
ATOM 1561 C CA . GLY A 1 204 ? 10.374 -9.844 -36.835 1.00 34.59 204 GLY A CA 1
ATOM 1562 C C . GLY A 1 204 ? 9.749 -9.973 -38.216 1.00 34.59 204 GLY A C 1
ATOM 1563 O O . GLY A 1 204 ? 9.158 -11.004 -38.528 1.00 34.59 204 GLY A O 1
ATOM 1564 N N . ALA A 1 205 ? 9.858 -8.906 -39.004 1.00 35.09 205 ALA A N 1
ATOM 1565 C CA . ALA A 1 205 ? 9.697 -8.915 -40.453 1.00 35.09 205 ALA A CA 1
ATOM 1566 C C . ALA A 1 205 ? 10.994 -8.388 -41.072 1.00 35.09 205 ALA A C 1
ATOM 1568 O O . ALA A 1 205 ? 11.541 -7.411 -40.507 1.00 35.09 205 ALA A O 1
#

Secondary structure (DSSP, 8-state):
---EEEEEEEE-HHHHHHHHHHTEE-GGGGSS-SEEEEBSSHHHHHHHHHTS-BHHHHHTTTS-EEEEEEEEEEEHHHHHHHHHTTSEEEPTTS-SEEEES-EE-SGGG-SS---EEEEEEEEE----HHHHHHHHT-S-SEEEEE-TTT--EEEEEEEPPGGGTT-EEEHHHHHHHHHHH-BS-SS-----TTGGGSSSSS---